Protein AF-A0A7E4ZT35-F1 (afdb_monomer_lite)

pLDDT: mean 74.04, std 16.89, range [28.42, 94.69]

Sequence (230 aa):
MHPSYLILNILLCSQLVNASDSILARRFKEVLKLADDVYLIPKHPNCYKNRTLPYVALGPCRSTFLDCTEVNSRKACLFPGHVFSEVEQRCKSKLVSPECSYSHETRLKSHRTLNQFCRLRPNGKFRHPNHCGRIIHCFDDIMIEIEPCGDGLAFDEYLKKCVYAQFVPGCDVNVVSKCNPWDTMQADCHGYERCFAGQLIRMHCDSGLAYNAVSMVCDYEKNVPSCVTK

Foldseek 3Di:
DDPPVVVVVVVVVVVVLVPDPDPVSVVVVVVVVVVVVVPPQDQDPVCVVVVPAQKAFPAQFAQWIAGSVDRPGIDGNPDPQWHADSVVRDTDHLVPDVSNVVVVVVVVVPPPDPQCPLVVDDAAKDWDPVHFQWIWGHDPSDTDIDDGHDPQWGQDPVVRDTDGLVVHPPSPDPPVLPDDQPDWAFPDQQWIWGRDSSDTDIDGHPPQWGQAPVVRDTHHQVVRVRRPDD

Radius of gyration: 27.48 Å; chains: 1; bounding box: 73×46×68 Å

Organism: Panagrellus redivivus (NCBI:txid6233)

InterPro domains:
  IPR002557 Chitin binding domain [PF01607] (118-171)
  IPR002557 Chitin binding domain [PF01607] (186-227)
  IPR002557 Chitin binding domain [PS50940] (115-173)
  IPR002557 Chitin binding domain [PS50940] (176-229)
  IPR002557 Chitin binding domain [SM00494] (116-173)
  IPR002557 Chitin binding domain [SM00494] (177-229)
  IPR036508 Chitin binding domain superfamily [SSF57625] (114-175)
  IPR036508 Chitin binding domain superfamily [SSF57625] (187-228)
  IPR051940 Chitin-binding developmental regulator [PTHR23301] (187-227)

Secondary structure (DSSP, 8-state):
--THHHHHHHHHHHHHHTT---HHHHHHHHHHHHHHHH------HHHHHSTT-SEEESSTT-SEEEETTSSS-EEE-SSTTEEEETTTTEEEETTS-HHHHHHHHHHH-TTS-GGGTTTTS-SEEEEETTEEEEEEEEETTEEEEEPPPPTTEEEETTTTEEEEGGGSTT-------SS-TT-EEE-SSSEEEEEETTEEEEEEPPTTEEEETTTTEEEEGGG-GGG---

Structure (mmCIF, N/CA/C/O backbone):
data_AF-A0A7E4ZT35-F1
#
_entry.id   AF-A0A7E4ZT35-F1
#
loop_
_atom_site.group_PDB
_atom_site.id
_atom_site.type_symbol
_atom_site.label_atom_id
_atom_site.label_alt_id
_atom_site.label_comp_id
_atom_site.label_asym_id
_atom_site.label_entity_id
_atom_site.label_seq_id
_atom_site.pdbx_PDB_ins_code
_atom_site.Cartn_x
_atom_site.Cartn_y
_atom_site.Cartn_z
_atom_site.occupancy
_atom_site.B_iso_or_equiv
_atom_site.auth_seq_id
_atom_site.auth_comp_id
_atom_site.auth_asym_id
_atom_site.auth_atom_id
_atom_site.pdbx_PDB_model_num
ATOM 1 N N . MET A 1 1 ? -31.271 -1.175 7.195 1.00 39.50 1 MET A N 1
ATOM 2 C CA . MET A 1 1 ? -32.266 -1.966 6.433 1.00 39.50 1 MET A CA 1
ATOM 3 C C . MET A 1 1 ? -31.532 -3.113 5.753 1.00 39.50 1 MET A C 1
ATOM 5 O O . MET A 1 1 ? -30.541 -2.863 5.085 1.00 39.50 1 MET A O 1
ATOM 9 N N . HIS A 1 2 ? -31.922 -4.356 6.044 1.00 28.42 2 HIS A N 1
ATOM 10 C CA . HIS A 1 2 ? -31.142 -5.569 5.759 1.00 28.42 2 HIS A CA 1
ATOM 11 C C . HIS A 1 2 ? -31.207 -5.981 4.265 1.00 28.42 2 HIS A C 1
ATOM 13 O O . HIS A 1 2 ? -32.308 -6.012 3.712 1.00 28.42 2 HIS A O 1
ATOM 19 N N . PRO A 1 3 ? -30.086 -6.373 3.622 1.00 40.84 3 PRO A N 1
ATOM 20 C CA . PRO A 1 3 ? -30.017 -6.752 2.197 1.00 40.84 3 PRO A CA 1
ATOM 21 C C . PRO A 1 3 ? -30.744 -8.063 1.833 1.00 40.84 3 PRO A C 1
ATOM 23 O O . PRO A 1 3 ? -30.891 -8.388 0.658 1.00 40.84 3 PRO A O 1
ATOM 26 N N . SER A 1 4 ? -31.250 -8.804 2.819 1.00 38.53 4 SER A N 1
ATOM 27 C CA . SER A 1 4 ? -31.935 -10.090 2.632 1.00 38.53 4 SER A CA 1
ATOM 28 C C . SER A 1 4 ? -33.368 -9.957 2.087 1.00 38.53 4 SER A C 1
ATOM 30 O O . SER A 1 4 ? -33.879 -10.887 1.471 1.00 38.53 4 SER A O 1
ATOM 32 N N . TYR A 1 5 ? -34.022 -8.806 2.288 1.00 40.09 5 TYR A N 1
ATOM 33 C CA . TYR A 1 5 ? -35.430 -8.593 1.909 1.00 40.09 5 TYR A CA 1
ATOM 34 C C . TYR A 1 5 ? -35.627 -8.165 0.446 1.00 40.09 5 TYR A C 1
ATOM 36 O O . TYR A 1 5 ? -36.717 -8.326 -0.102 1.00 40.09 5 TYR A O 1
ATOM 44 N N . LEU A 1 6 ? -34.583 -7.647 -0.209 1.00 43.44 6 LEU A N 1
ATOM 45 C CA . LEU A 1 6 ? -34.663 -7.221 -1.611 1.00 43.44 6 LEU A CA 1
ATOM 46 C C . LEU A 1 6 ? -34.589 -8.413 -2.580 1.00 43.44 6 LEU A C 1
ATOM 48 O O . LEU A 1 6 ? -35.269 -8.423 -3.601 1.00 43.44 6 LEU A O 1
ATOM 52 N N . ILE A 1 7 ? -33.815 -9.446 -2.230 1.00 49.41 7 ILE A N 1
ATOM 53 C CA . ILE A 1 7 ? -33.587 -10.630 -3.074 1.00 49.41 7 ILE A CA 1
ATOM 54 C C . ILE A 1 7 ? -34.854 -11.499 -3.174 1.00 49.41 7 ILE A C 1
ATOM 56 O O . ILE A 1 7 ? -35.166 -12.014 -4.247 1.00 49.41 7 ILE A O 1
ATOM 60 N N . LEU A 1 8 ? -35.635 -11.605 -2.090 1.00 44.50 8 LEU A N 1
ATOM 61 C CA . LEU A 1 8 ? -36.870 -12.399 -2.080 1.00 44.50 8 LEU A CA 1
ATOM 62 C C . LEU A 1 8 ? -37.957 -11.815 -3.003 1.00 44.50 8 LEU A C 1
ATOM 64 O O . LEU A 1 8 ? -38.668 -12.563 -3.670 1.00 44.50 8 LEU A O 1
ATOM 68 N N . ASN A 1 9 ? -38.052 -10.484 -3.093 1.00 45.81 9 ASN A N 1
ATOM 69 C CA . ASN A 1 9 ? -39.045 -9.813 -3.938 1.00 45.81 9 ASN A CA 1
ATOM 70 C C . ASN A 1 9 ? -38.722 -9.903 -5.440 1.00 45.81 9 ASN A C 1
ATOM 72 O O . ASN A 1 9 ? -39.632 -9.886 -6.265 1.00 45.81 9 ASN A O 1
ATOM 76 N N . ILE A 1 10 ? -37.445 -10.053 -5.810 1.00 52.84 10 ILE A N 1
ATOM 77 C CA . ILE A 1 10 ? -37.022 -10.205 -7.213 1.00 52.84 10 ILE A CA 1
ATOM 78 C C . ILE A 1 10 ? -37.329 -11.623 -7.724 1.00 52.84 10 ILE A C 1
ATOM 80 O O . ILE A 1 10 ? -37.808 -11.783 -8.848 1.00 52.84 10 ILE A O 1
ATOM 84 N N . LEU A 1 11 ? -37.136 -12.649 -6.885 1.00 50.94 11 LEU A N 1
ATOM 85 C CA . LEU A 1 11 ? -37.427 -14.050 -7.227 1.00 50.94 11 LEU A CA 1
ATOM 86 C C . LEU A 1 11 ? -38.931 -14.355 -7.340 1.00 50.94 11 LEU A C 1
ATOM 88 O O . LEU A 1 11 ? -39.326 -15.198 -8.140 1.00 50.94 11 LEU A O 1
ATOM 92 N N . LEU A 1 12 ? -39.782 -13.653 -6.587 1.00 46.91 12 LEU A N 1
ATOM 93 C CA . LEU A 1 12 ? -41.241 -13.753 -6.734 1.00 46.91 12 LEU A CA 1
ATOM 94 C C . LEU A 1 12 ? -41.748 -13.087 -8.024 1.00 46.91 12 LEU A C 1
ATOM 96 O O . LEU A 1 12 ? -42.748 -13.519 -8.595 1.00 46.91 12 LEU A O 1
ATOM 100 N N . CYS A 1 13 ? -41.038 -12.076 -8.529 1.00 47.31 13 CYS A N 1
ATOM 101 C CA . CYS A 1 13 ? -41.430 -11.351 -9.737 1.00 47.31 13 CYS A CA 1
ATOM 102 C C . CYS A 1 13 ? -41.056 -12.108 -11.026 1.00 47.31 13 CYS A C 1
ATOM 104 O O . CYS A 1 13 ? -41.794 -12.068 -12.010 1.00 47.31 13 CYS A O 1
ATOM 106 N N . SER A 1 14 ? -39.955 -12.868 -11.023 1.00 49.25 14 SER A N 1
ATOM 107 C CA . SER A 1 14 ? -39.534 -13.670 -12.182 1.00 49.25 14 SER A CA 1
ATOM 108 C C . SER A 1 14 ? -40.498 -14.818 -12.513 1.00 49.25 14 SER A C 1
ATOM 110 O O . SER A 1 14 ? -40.623 -15.179 -13.684 1.00 49.25 14 SER A O 1
ATOM 112 N N . GLN A 1 15 ? -41.248 -15.340 -11.533 1.00 48.88 15 GLN A N 1
ATOM 113 C CA . GLN A 1 15 ? -42.275 -16.361 -11.783 1.00 48.88 15 GLN A CA 1
ATOM 114 C C . GLN A 1 15 ? -43.570 -15.805 -12.402 1.00 48.88 15 GLN A C 1
ATOM 116 O O . GLN A 1 15 ? -44.292 -16.552 -13.057 1.00 48.88 15 GLN A O 1
ATOM 121 N N . LEU A 1 16 ? -43.841 -14.500 -12.276 1.00 47.94 16 LEU A N 1
ATOM 122 C CA . LEU A 1 16 ? -45.023 -13.851 -12.866 1.00 47.94 16 LEU A CA 1
ATOM 123 C C . LEU A 1 16 ? -44.799 -13.396 -14.323 1.00 47.94 16 LEU A C 1
ATOM 125 O O . LEU A 1 16 ? -45.751 -13.281 -15.092 1.00 47.94 16 LEU A O 1
ATOM 129 N N . VAL A 1 17 ? -43.546 -13.166 -14.734 1.00 49.88 17 VAL A N 1
ATOM 130 C CA . VAL A 1 17 ? -43.201 -12.635 -16.072 1.00 49.88 17 VAL A CA 1
ATOM 131 C C . VAL A 1 17 ? -43.192 -13.711 -17.168 1.00 49.88 17 VAL A C 1
ATOM 133 O O . VAL A 1 17 ? -43.331 -13.387 -18.347 1.00 49.88 17 VAL A O 1
ATOM 136 N N . ASN A 1 18 ? -43.112 -14.997 -16.813 1.00 49.44 18 ASN A N 1
ATOM 137 C CA . ASN A 1 18 ? -43.090 -16.095 -17.791 1.00 49.44 18 ASN A CA 1
ATOM 138 C C . ASN A 1 18 ? -44.417 -16.312 -18.548 1.00 49.44 18 ASN A C 1
ATOM 140 O O . ASN A 1 18 ? -44.465 -17.166 -19.429 1.00 49.44 18 ASN A O 1
ATOM 144 N N . ALA A 1 19 ? -45.477 -15.554 -18.240 1.00 49.53 19 ALA A N 1
ATOM 145 C CA . ALA A 1 19 ? -46.822 -15.797 -18.765 1.00 49.53 19 ALA A CA 1
ATOM 146 C C . ALA A 1 19 ? -47.401 -14.701 -19.686 1.00 49.53 19 ALA A C 1
ATOM 148 O O . ALA A 1 19 ? -48.549 -14.834 -20.104 1.00 49.53 19 ALA A O 1
ATOM 149 N N . SER A 1 20 ? -46.680 -13.627 -20.045 1.00 49.69 20 SER A N 1
ATOM 150 C CA . SER A 1 20 ? -47.238 -12.648 -21.002 1.00 49.69 20 SER A CA 1
ATOM 151 C C . SER A 1 20 ? -46.200 -11.953 -21.888 1.00 49.69 20 SER A C 1
ATOM 153 O O . SER A 1 20 ? -45.282 -11.289 -21.412 1.00 49.69 20 SER A O 1
ATOM 155 N N . ASP A 1 21 ? -46.385 -12.059 -23.207 1.00 55.38 21 ASP A N 1
ATOM 156 C CA . ASP A 1 21 ? -45.565 -11.410 -24.242 1.00 55.38 21 ASP A CA 1
ATOM 157 C C . ASP A 1 21 ? -46.014 -9.945 -24.446 1.00 55.38 21 ASP A C 1
ATOM 159 O O . ASP A 1 21 ? -46.450 -9.521 -25.515 1.00 55.38 21 ASP A O 1
ATOM 163 N N . SER A 1 22 ? -46.005 -9.173 -23.355 1.00 61.47 22 SER A N 1
ATOM 164 C CA . SER A 1 22 ? -46.443 -7.773 -23.331 1.00 61.47 22 SER A CA 1
ATOM 165 C C . SER A 1 22 ? -45.267 -6.798 -23.486 1.00 61.47 22 SER A C 1
ATOM 167 O O . SER A 1 22 ? -44.116 -7.105 -23.166 1.00 61.47 22 SER A O 1
ATOM 169 N N . ILE A 1 23 ? -45.552 -5.566 -23.930 1.00 57.66 23 ILE A N 1
ATOM 170 C CA . ILE A 1 23 ? -44.573 -4.459 -24.001 1.00 57.66 23 ILE A CA 1
ATOM 171 C C . ILE A 1 23 ? -43.899 -4.228 -22.635 1.00 57.66 23 ILE A C 1
ATOM 173 O O . ILE A 1 23 ? -42.715 -3.890 -22.571 1.00 57.66 23 ILE A O 1
ATOM 177 N N . LEU A 1 24 ? -44.628 -4.469 -21.541 1.00 54.88 24 LEU A N 1
ATOM 178 C CA . LEU A 1 24 ? -44.116 -4.364 -20.179 1.00 54.88 24 LEU A CA 1
ATOM 179 C C . LEU A 1 24 ? -43.070 -5.450 -19.875 1.00 54.88 24 LEU A C 1
ATOM 181 O O . LEU A 1 24 ? -42.039 -5.133 -19.292 1.00 54.88 24 LEU A O 1
ATOM 185 N N . ALA A 1 25 ? -43.269 -6.688 -20.344 1.00 55.47 25 ALA A N 1
ATOM 186 C CA . ALA A 1 25 ? -42.304 -7.781 -20.188 1.00 55.47 25 ALA A CA 1
ATOM 187 C C . ALA A 1 25 ? -41.012 -7.551 -20.993 1.00 55.47 25 ALA A C 1
ATOM 189 O O . ALA A 1 25 ? -39.920 -7.860 -20.514 1.00 55.47 25 ALA A O 1
ATOM 190 N N . ARG A 1 26 ? -41.105 -6.951 -22.191 1.00 62.00 26 ARG A N 1
ATOM 191 C CA . ARG A 1 26 ? -39.919 -6.557 -22.979 1.00 62.00 26 ARG A CA 1
ATOM 192 C C . ARG A 1 26 ? -39.121 -5.452 -22.289 1.00 62.00 26 ARG A C 1
ATOM 194 O O . ARG A 1 26 ? -37.908 -5.584 -22.163 1.00 62.00 26 ARG A O 1
ATOM 201 N N . ARG A 1 27 ? -39.798 -4.430 -21.755 1.00 58.66 27 ARG A N 1
ATOM 202 C CA . ARG A 1 27 ? -39.150 -3.379 -20.951 1.00 58.66 27 ARG A CA 1
ATOM 203 C C . ARG A 1 27 ? -38.544 -3.928 -19.663 1.00 58.66 27 ARG A C 1
ATOM 205 O O . ARG A 1 27 ? -37.455 -3.515 -19.296 1.00 58.66 27 ARG A O 1
ATOM 212 N N . PHE A 1 28 ? -39.186 -4.895 -19.010 1.00 58.03 28 PHE A N 1
ATOM 213 C CA . PHE A 1 28 ? -38.624 -5.543 -17.822 1.00 58.03 28 PHE A CA 1
ATOM 214 C C . PHE A 1 28 ? -37.375 -6.373 -18.149 1.00 58.03 28 PHE A C 1
ATOM 216 O O . PHE A 1 28 ? -36.413 -6.341 -17.391 1.00 58.03 28 PHE A O 1
ATOM 223 N N . LYS A 1 29 ? -37.345 -7.066 -19.299 1.00 56.38 29 LYS A N 1
ATOM 224 C CA . LYS A 1 29 ? -36.139 -7.753 -19.796 1.00 56.38 29 LYS A CA 1
ATOM 225 C C . LYS A 1 29 ? -35.014 -6.776 -20.139 1.00 56.38 29 LYS A C 1
ATOM 227 O O . LYS A 1 29 ? -33.867 -7.072 -19.831 1.00 56.38 29 LYS A O 1
ATOM 232 N N . GLU A 1 30 ? -35.316 -5.619 -20.728 1.00 58.62 30 GLU A N 1
ATOM 233 C CA . GLU A 1 30 ? -34.315 -4.564 -20.948 1.00 58.62 30 GLU A CA 1
ATOM 234 C C . GLU A 1 30 ? -33.806 -3.970 -19.632 1.00 58.62 30 GLU A C 1
ATOM 236 O O . GLU A 1 30 ? -32.605 -3.779 -19.488 1.00 58.62 30 GLU A O 1
ATOM 241 N N . VAL A 1 31 ? -34.684 -3.756 -18.646 1.00 56.28 31 VAL A N 1
ATOM 242 C CA . VAL A 1 31 ? -34.309 -3.287 -17.302 1.00 56.28 31 VAL A CA 1
ATOM 243 C C . VAL A 1 31 ? -33.487 -4.335 -16.546 1.00 56.28 31 VAL A C 1
ATOM 245 O O . VAL A 1 31 ? -32.546 -3.957 -15.863 1.00 56.28 31 VAL A O 1
ATOM 248 N N . LEU A 1 32 ? -33.771 -5.634 -16.695 1.00 54.28 32 LEU A N 1
ATOM 249 C CA . LEU A 1 32 ? -32.935 -6.716 -16.15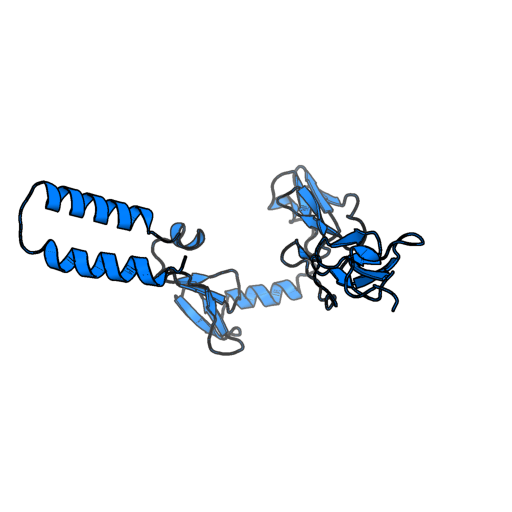6 1.00 54.28 32 LEU A CA 1
ATOM 250 C C . LEU A 1 32 ? -31.571 -6.780 -16.847 1.00 54.28 32 LEU A C 1
ATOM 252 O O . LEU A 1 32 ? -30.566 -6.933 -16.171 1.00 54.28 32 LEU A O 1
ATOM 256 N N . LYS A 1 33 ? -31.515 -6.586 -18.168 1.00 54.75 33 LYS A N 1
ATOM 257 C CA . LYS A 1 33 ? -30.254 -6.529 -18.921 1.00 54.75 33 LYS A CA 1
ATOM 258 C C . LYS A 1 33 ? -29.409 -5.309 -18.527 1.00 54.75 33 LYS A C 1
ATOM 260 O O . LYS A 1 33 ? -28.203 -5.422 -18.358 1.00 54.75 33 LYS A O 1
ATOM 265 N N . LEU A 1 34 ? -30.062 -4.165 -18.311 1.00 51.00 34 LEU A N 1
ATOM 266 C CA . LEU A 1 34 ? -29.456 -2.955 -17.750 1.00 51.00 34 LEU A CA 1
ATOM 267 C C . LEU A 1 34 ? -29.044 -3.150 -16.288 1.00 51.00 34 LEU A C 1
ATOM 269 O O . LEU A 1 34 ? -28.023 -2.615 -15.876 1.00 51.00 34 LEU A O 1
ATOM 273 N N . ALA A 1 35 ? -29.800 -3.918 -15.502 1.00 48.66 35 ALA A N 1
ATOM 274 C CA . ALA A 1 35 ? -29.416 -4.279 -14.146 1.00 48.66 35 ALA A CA 1
ATOM 275 C C . ALA A 1 35 ? -28.190 -5.200 -14.159 1.00 48.66 35 ALA A C 1
ATOM 277 O O . ALA A 1 35 ? -27.269 -4.935 -13.405 1.00 48.66 35 ALA A O 1
ATOM 278 N N . ASP A 1 36 ? -28.101 -6.193 -15.045 1.00 49.72 36 ASP A N 1
ATOM 279 C CA . ASP A 1 36 ? -26.907 -7.037 -15.187 1.00 49.72 36 ASP A CA 1
ATOM 280 C C . ASP A 1 36 ? -25.665 -6.210 -15.570 1.00 49.72 36 ASP A C 1
ATOM 282 O O . ASP A 1 36 ? -24.601 -6.417 -14.989 1.00 49.72 36 ASP A O 1
ATOM 286 N N . ASP A 1 37 ? -25.801 -5.211 -16.454 1.00 47.97 37 ASP A N 1
ATOM 287 C CA . ASP A 1 37 ? -24.716 -4.275 -16.801 1.00 47.97 37 ASP A CA 1
ATOM 288 C C . ASP A 1 37 ? -24.348 -3.318 -15.642 1.00 47.97 37 ASP A C 1
ATOM 290 O O . ASP A 1 37 ? -23.186 -2.932 -15.496 1.00 47.97 37 ASP A O 1
ATOM 294 N N . VAL A 1 38 ? -25.309 -2.959 -14.781 1.00 46.03 38 VAL A N 1
ATOM 295 C CA . VAL A 1 38 ? -25.113 -2.108 -13.586 1.00 46.03 38 VAL A CA 1
ATOM 296 C C . VAL A 1 38 ? -24.606 -2.910 -12.372 1.00 46.03 38 VAL A C 1
ATOM 298 O O . VAL A 1 38 ? -23.924 -2.356 -11.509 1.00 46.03 38 VAL A O 1
ATOM 301 N N . TYR A 1 39 ? -24.875 -4.218 -12.318 1.00 44.06 39 TYR A N 1
ATOM 302 C CA . TYR A 1 39 ? -24.443 -5.165 -11.281 1.00 44.06 39 TYR A CA 1
ATOM 303 C C . TYR A 1 39 ? -23.210 -5.989 -11.687 1.00 44.06 39 TYR A C 1
ATOM 305 O O . TYR A 1 39 ? -22.858 -6.955 -11.002 1.00 44.06 39 TYR A O 1
ATOM 313 N N . LEU A 1 40 ? -22.484 -5.588 -12.735 1.00 52.12 40 LEU A N 1
ATOM 314 C CA . LEU A 1 40 ? -21.111 -6.035 -12.947 1.00 52.12 40 LEU A CA 1
ATOM 315 C C . LEU A 1 40 ? -20.248 -5.513 -11.794 1.00 52.12 40 LEU A C 1
ATOM 317 O O . LEU A 1 40 ? -19.679 -4.424 -11.855 1.00 52.12 40 LEU A O 1
ATOM 321 N N . ILE A 1 41 ? -20.147 -6.302 -10.723 1.00 49.66 41 ILE A N 1
ATOM 322 C CA . ILE A 1 41 ? -19.193 -6.051 -9.645 1.00 49.66 41 ILE A CA 1
ATOM 323 C C . ILE A 1 41 ? -17.822 -5.893 -10.314 1.00 49.66 41 ILE A C 1
ATOM 325 O O . ILE A 1 41 ? -17.409 -6.798 -11.052 1.00 49.66 41 ILE A O 1
ATOM 329 N N . PRO A 1 42 ? -17.133 -4.751 -10.130 1.00 52.53 42 PRO A N 1
ATOM 330 C CA . PRO A 1 42 ? -15.933 -4.462 -10.891 1.00 52.53 42 PRO A CA 1
ATOM 331 C C . PRO A 1 42 ? -14.899 -5.556 -10.623 1.00 52.53 42 PRO A C 1
ATOM 333 O O . PRO A 1 42 ? -14.427 -5.732 -9.498 1.00 52.53 42 PRO A O 1
ATOM 336 N N . LYS A 1 43 ? -14.547 -6.316 -11.667 1.00 58.97 43 LYS A N 1
ATOM 337 C CA . LYS A 1 43 ? -13.399 -7.222 -11.630 1.00 58.97 43 LYS A CA 1
ATOM 338 C C . LYS A 1 43 ? -12.157 -6.386 -11.321 1.00 58.97 43 LYS A C 1
ATOM 340 O O . LYS A 1 43 ? -12.094 -5.190 -11.595 1.00 58.97 43 LYS A O 1
ATOM 345 N N . HIS A 1 44 ? -11.140 -6.998 -10.729 1.00 66.75 44 HIS A N 1
ATOM 346 C CA . HIS A 1 44 ? -9.910 -6.270 -10.435 1.00 66.75 44 HIS A CA 1
ATOM 347 C C . HIS A 1 44 ? -9.343 -5.627 -11.728 1.00 66.75 44 HIS A C 1
ATOM 349 O O . HIS A 1 44 ? -9.331 -6.303 -12.760 1.00 66.75 44 HIS A O 1
ATOM 355 N N . PRO A 1 45 ? -8.824 -4.379 -11.715 1.00 71.62 45 PRO A N 1
ATOM 356 C CA . PRO A 1 45 ? -8.314 -3.684 -12.908 1.00 71.62 45 PRO A CA 1
ATOM 357 C C . PRO A 1 45 ? -7.359 -4.516 -13.776 1.00 71.62 45 PRO A C 1
ATOM 359 O O . PRO A 1 45 ? -7.386 -4.445 -15.003 1.00 71.62 45 PRO A O 1
ATOM 362 N N . ASN A 1 46 ? -6.543 -5.358 -13.138 1.00 73.00 46 ASN A N 1
ATOM 363 C CA . ASN A 1 46 ? -5.612 -6.257 -13.829 1.00 73.00 46 ASN A CA 1
ATOM 364 C C . ASN A 1 46 ? -6.302 -7.395 -14.607 1.00 73.00 46 ASN A C 1
ATOM 366 O O . ASN A 1 46 ? -5.772 -7.810 -15.632 1.00 73.00 46 ASN A O 1
ATOM 370 N N . CYS A 1 47 ? -7.496 -7.840 -14.200 1.00 75.19 47 CYS A N 1
ATOM 371 C CA . CYS A 1 47 ? -8.301 -8.798 -14.968 1.00 75.19 47 CYS A CA 1
ATOM 372 C C . CYS A 1 47 ? -8.834 -8.187 -16.271 1.00 75.19 47 CYS A C 1
ATOM 374 O O . CYS A 1 47 ? -8.957 -8.878 -17.277 1.00 75.19 47 CYS A O 1
ATOM 376 N N . TYR A 1 48 ? -9.114 -6.880 -16.288 1.00 69.06 48 TYR A N 1
ATOM 377 C CA . TYR A 1 48 ? -9.541 -6.191 -17.510 1.00 69.06 48 TYR A CA 1
ATOM 378 C C . TYR A 1 48 ? -8.400 -5.962 -18.502 1.00 69.06 48 TYR A C 1
ATOM 380 O O . TYR A 1 48 ? -8.653 -5.862 -19.705 1.00 69.06 48 TYR A O 1
ATOM 388 N N . LYS A 1 49 ? -7.158 -5.877 -18.007 1.00 68.62 49 LYS A N 1
ATOM 389 C CA . LYS A 1 49 ? -5.957 -5.741 -18.841 1.00 68.62 49 LYS A CA 1
ATOM 390 C C . LYS A 1 49 ? -5.575 -7.054 -19.520 1.00 68.62 49 LYS A C 1
ATOM 392 O O . LYS A 1 49 ? -5.163 -7.018 -20.672 1.00 68.62 49 LYS A O 1
ATOM 397 N N . ASN A 1 50 ? -5.748 -8.190 -18.842 1.00 64.88 50 ASN A N 1
ATOM 398 C CA . ASN A 1 50 ? -5.341 -9.501 -19.349 1.00 64.88 50 ASN A CA 1
ATOM 399 C C . ASN A 1 50 ? -6.560 -10.383 -19.686 1.00 64.88 50 ASN A C 1
ATOM 401 O O . ASN A 1 50 ? -6.793 -11.415 -19.065 1.00 64.88 50 ASN A O 1
ATOM 405 N N . ARG A 1 51 ? -7.382 -9.934 -20.654 1.00 61.72 51 ARG A N 1
ATOM 406 C CA . ARG A 1 51 ? -8.729 -10.486 -20.947 1.00 61.72 51 ARG A CA 1
ATOM 407 C C . ARG A 1 51 ? -8.767 -11.972 -21.328 1.00 61.72 51 ARG A C 1
ATOM 409 O O . ARG A 1 51 ? -9.847 -12.552 -21.347 1.00 61.72 51 ARG A O 1
ATOM 416 N N . THR A 1 52 ? -7.632 -12.565 -21.672 1.00 74.75 52 THR A N 1
ATOM 417 C CA . THR A 1 52 ? -7.524 -13.952 -22.142 1.00 74.75 52 THR A CA 1
ATOM 418 C C . THR A 1 52 ? -7.137 -14.942 -21.049 1.00 74.75 52 THR A C 1
ATOM 420 O O . THR A 1 52 ? -7.339 -16.138 -21.247 1.00 74.75 52 THR A O 1
ATOM 423 N N . LEU A 1 53 ? -6.598 -14.486 -19.913 1.00 78.62 53 LEU A N 1
ATOM 424 C CA . LEU A 1 53 ? -6.123 -15.380 -18.859 1.00 78.62 53 LEU A CA 1
ATOM 425 C C . LEU A 1 53 ? -7.151 -15.491 -17.722 1.00 78.62 53 LEU A C 1
ATOM 427 O O . LEU A 1 53 ? -7.592 -14.466 -17.195 1.00 78.62 53 LEU A O 1
ATOM 431 N N . PRO A 1 54 ? -7.526 -16.717 -17.310 1.00 83.88 54 PRO A N 1
ATOM 432 C CA . PRO A 1 54 ? -8.428 -16.918 -16.181 1.00 83.88 54 PRO A CA 1
ATOM 433 C C . PRO A 1 54 ? -7.773 -16.537 -14.849 1.00 83.88 54 PRO A C 1
ATOM 435 O O . PRO A 1 54 ? -8.482 -16.134 -13.932 1.00 83.88 54 PRO A O 1
ATOM 438 N N . TYR A 1 55 ? -6.441 -16.589 -14.749 1.00 88.94 55 TYR A N 1
ATOM 439 C CA . TYR A 1 55 ? -5.697 -16.230 -13.547 1.00 88.94 55 TYR A CA 1
ATOM 440 C C . TYR A 1 55 ? -4.557 -15.249 -13.843 1.00 88.94 55 TYR A C 1
ATOM 442 O O . TYR A 1 55 ? -3.836 -15.391 -14.833 1.00 88.94 55 TYR A O 1
ATOM 450 N N . VAL A 1 56 ? -4.355 -14.271 -12.956 1.00 87.88 56 VAL A N 1
ATOM 451 C CA . VAL A 1 56 ? -3.347 -13.205 -13.118 1.00 87.88 56 VAL A CA 1
ATOM 452 C C . VAL A 1 56 ? -2.464 -13.109 -11.876 1.00 87.88 56 VAL A C 1
ATOM 454 O O . VAL A 1 56 ? -2.966 -13.046 -10.750 1.00 87.88 56 VAL A O 1
ATOM 457 N N . ALA A 1 57 ? -1.144 -13.068 -12.051 1.00 86.50 57 ALA A N 1
ATOM 458 C CA . ALA A 1 57 ? -0.209 -12.926 -10.946 1.00 86.50 57 ALA A CA 1
ATOM 459 C C . ALA A 1 57 ? -0.281 -11.519 -10.332 1.00 86.50 57 ALA A C 1
ATOM 461 O O . ALA A 1 57 ? -0.447 -10.502 -11.005 1.00 86.50 57 ALA A O 1
ATOM 462 N N . LEU A 1 58 ? -0.111 -11.442 -9.009 1.00 84.25 58 LEU A N 1
ATOM 463 C CA . LEU A 1 58 ? -0.086 -10.171 -8.268 1.00 84.25 58 LEU A CA 1
ATOM 464 C C . LEU A 1 58 ? 1.331 -9.608 -8.085 1.00 84.25 58 LEU A C 1
ATOM 466 O O . LEU A 1 58 ? 1.544 -8.701 -7.277 1.00 84.25 58 LEU A O 1
ATOM 470 N N . GLY A 1 59 ? 2.305 -10.176 -8.794 1.00 77.38 59 GLY A N 1
ATOM 471 C CA . GLY A 1 59 ? 3.713 -9.798 -8.768 1.00 77.38 59 GLY A CA 1
ATOM 472 C C . GLY A 1 59 ? 4.641 -11.008 -8.921 1.00 77.38 59 GLY A C 1
ATOM 473 O O . GLY A 1 59 ? 4.196 -12.146 -8.749 1.00 77.38 59 GLY A O 1
ATOM 474 N N . PRO A 1 60 ? 5.933 -10.772 -9.200 1.00 80.06 60 PRO A N 1
ATOM 475 C CA . PRO A 1 60 ? 6.906 -11.839 -9.403 1.00 80.06 60 PRO A CA 1
ATOM 476 C C . PRO A 1 60 ? 7.115 -12.641 -8.118 1.00 80.06 60 PRO A C 1
ATOM 478 O O . PRO A 1 60 ? 7.185 -12.079 -7.021 1.00 80.06 60 PRO A O 1
ATOM 481 N N . CYS A 1 61 ? 7.233 -13.961 -8.259 1.00 85.00 61 CYS A N 1
ATOM 482 C CA . CYS A 1 61 ? 7.501 -14.887 -7.157 1.00 85.00 61 CYS A CA 1
ATOM 483 C C . CYS A 1 61 ? 6.532 -14.759 -5.959 1.00 85.00 61 CYS A C 1
ATOM 485 O O . CYS A 1 61 ? 6.915 -14.944 -4.799 1.00 85.00 61 CYS A O 1
ATOM 487 N N . ARG A 1 62 ? 5.261 -14.432 -6.217 1.00 89.06 62 ARG A N 1
ATOM 488 C CA . ARG A 1 62 ? 4.220 -14.397 -5.185 1.00 89.06 62 ARG A CA 1
ATOM 489 C C . ARG A 1 62 ? 3.437 -15.700 -5.147 1.00 89.06 62 ARG A C 1
ATOM 491 O O . ARG A 1 62 ? 3.134 -16.306 -6.168 1.00 89.06 62 ARG A O 1
ATOM 498 N N . SER A 1 63 ? 3.050 -16.098 -3.941 1.00 89.88 63 SER A N 1
ATOM 499 C CA . SER A 1 63 ? 2.091 -17.181 -3.723 1.00 89.88 63 SER A CA 1
ATOM 500 C C . SER A 1 63 ? 0.641 -16.731 -3.911 1.00 89.88 63 SER A C 1
ATOM 502 O O . SER A 1 63 ? -0.244 -17.570 -3.880 1.00 89.88 63 SER A O 1
ATOM 504 N N . THR A 1 64 ? 0.371 -15.434 -4.096 1.00 89.12 64 THR A N 1
ATOM 505 C CA . THR A 1 64 ? -0.987 -14.887 -4.260 1.00 89.12 64 THR A CA 1
ATOM 506 C C . THR A 1 64 ? -1.241 -14.427 -5.691 1.00 89.12 64 THR A C 1
ATOM 508 O O . THR A 1 64 ? -0.353 -13.864 -6.332 1.00 89.12 64 THR A O 1
ATOM 511 N N . PHE A 1 65 ? -2.460 -14.649 -6.175 1.00 89.69 65 PHE A N 1
ATOM 512 C CA . PHE A 1 65 ? -2.893 -14.373 -7.546 1.00 89.69 65 PHE A CA 1
ATOM 513 C C . PHE A 1 65 ? -4.374 -13.980 -7.583 1.00 89.69 65 PHE A C 1
ATOM 515 O O . PHE A 1 65 ? -5.064 -14.056 -6.567 1.00 89.69 65 PHE A O 1
ATOM 522 N N . LEU A 1 66 ? -4.848 -13.507 -8.730 1.00 88.38 66 LEU A N 1
ATOM 523 C CA . LEU A 1 66 ? -6.250 -13.189 -8.985 1.00 88.38 66 LEU A CA 1
ATOM 524 C C . LEU A 1 66 ? -6.884 -14.278 -9.840 1.00 88.38 66 LEU A C 1
ATOM 526 O O . LEU A 1 66 ? -6.271 -14.724 -10.802 1.00 88.38 66 LEU A O 1
ATOM 530 N N . ASP A 1 67 ? -8.117 -14.642 -9.521 1.00 88.12 67 ASP A N 1
ATOM 531 C CA . ASP A 1 67 ? -8.978 -15.517 -10.307 1.00 88.12 67 ASP A CA 1
ATOM 532 C C . ASP A 1 67 ? -10.040 -14.679 -11.034 1.00 88.12 67 ASP A C 1
ATOM 534 O O . ASP A 1 67 ? -11.065 -14.271 -10.503 1.00 88.12 67 ASP A O 1
ATOM 538 N N . CYS A 1 68 ? -9.802 -14.363 -12.292 1.00 80.94 68 CYS A N 1
ATOM 539 C CA . CYS A 1 68 ? -10.670 -13.480 -13.060 1.00 80.94 68 CYS A CA 1
ATOM 540 C C . CYS A 1 68 ? -12.013 -14.127 -13.464 1.00 80.94 68 CYS A C 1
ATOM 542 O O . CYS A 1 68 ? -12.827 -13.472 -14.134 1.00 80.94 68 CYS A O 1
ATOM 544 N N . THR A 1 69 ? -12.264 -15.377 -13.055 1.00 80.50 69 THR A N 1
ATOM 545 C CA . THR A 1 69 ? -13.526 -16.097 -13.266 1.00 80.50 69 THR A CA 1
ATOM 546 C C . THR A 1 69 ? -14.542 -15.857 -12.146 1.00 80.50 69 THR A C 1
ATOM 548 O O . THR A 1 69 ? -15.743 -15.892 -12.409 1.00 80.50 69 THR A O 1
ATOM 551 N N . GLU A 1 70 ? -14.085 -15.495 -10.943 1.00 71.94 70 GLU 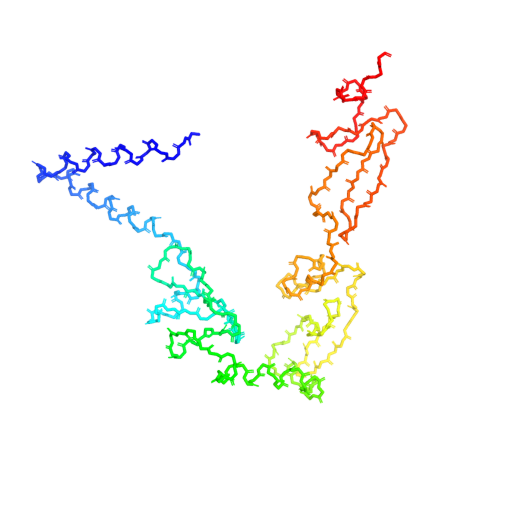A N 1
ATOM 552 C CA . GLU A 1 70 ? -14.938 -15.264 -9.772 1.00 71.94 70 GLU A CA 1
ATOM 553 C C . GLU A 1 70 ? -15.031 -13.779 -9.381 1.00 71.94 70 GLU A C 1
ATOM 555 O O . GLU A 1 70 ? -14.162 -12.952 -9.676 1.00 71.94 70 GLU A O 1
ATOM 560 N N . VAL A 1 71 ? -16.104 -13.428 -8.671 1.00 60.66 71 VAL A N 1
ATOM 561 C CA . VAL A 1 71 ? -16.264 -12.111 -8.052 1.00 60.66 71 VAL A CA 1
ATOM 562 C C . VAL A 1 71 ? -15.472 -12.090 -6.739 1.00 60.66 71 VAL A C 1
ATOM 564 O O . VAL A 1 71 ? -15.748 -12.882 -5.845 1.00 60.66 71 VAL A O 1
ATOM 567 N N . ASN A 1 72 ? -14.527 -11.151 -6.600 1.00 60.53 72 ASN A N 1
ATOM 568 C CA . ASN A 1 72 ? -13.681 -10.942 -5.410 1.00 60.53 72 ASN A CA 1
ATOM 569 C C . ASN A 1 72 ? -12.567 -11.995 -5.200 1.00 60.53 72 ASN A C 1
ATOM 571 O O . ASN A 1 72 ? -12.554 -12.778 -4.253 1.00 60.53 72 ASN A O 1
ATOM 575 N N . SER A 1 73 ? -11.591 -12.016 -6.102 1.00 70.69 73 SER A N 1
ATOM 576 C CA . SER A 1 73 ? -10.923 -13.262 -6.464 1.00 70.69 73 SER A CA 1
ATOM 577 C C . SER A 1 73 ? -9.431 -13.365 -6.159 1.00 70.69 73 SER A C 1
ATOM 579 O O . SER A 1 73 ? -8.673 -14.012 -6.877 1.00 70.69 73 SER A O 1
ATOM 581 N N . ARG A 1 74 ? -8.963 -12.747 -5.077 1.00 88.00 74 ARG A N 1
ATOM 582 C CA . ARG A 1 74 ? -7.591 -12.986 -4.617 1.00 88.00 74 ARG A CA 1
ATOM 583 C C . ARG A 1 74 ? -7.493 -14.398 -4.027 1.00 88.00 74 ARG A C 1
ATOM 585 O O . ARG A 1 74 ? -8.098 -14.684 -2.999 1.00 88.00 74 ARG A O 1
ATOM 592 N N . LYS A 1 75 ? -6.698 -15.263 -4.649 1.00 89.81 75 LYS A N 1
ATOM 593 C CA . LYS A 1 75 ? -6.389 -16.623 -4.193 1.00 89.81 75 LYS A CA 1
ATOM 594 C C . LYS A 1 75 ? -4.917 -16.725 -3.788 1.00 89.81 75 LYS A C 1
ATOM 596 O O . LYS A 1 75 ? -4.100 -15.847 -4.087 1.00 89.81 75 LYS A O 1
ATOM 601 N N . ALA A 1 76 ? -4.580 -17.800 -3.087 1.00 90.75 76 ALA A N 1
ATOM 602 C CA . ALA A 1 76 ? -3.217 -18.137 -2.707 1.00 90.75 76 ALA A CA 1
ATOM 603 C C . ALA A 1 76 ? -2.900 -19.584 -3.094 1.00 90.75 76 ALA A C 1
ATOM 605 O O . ALA A 1 76 ? -3.789 -20.433 -3.140 1.00 90.75 76 ALA A O 1
ATOM 606 N N . CYS A 1 77 ? -1.630 -19.869 -3.358 1.00 90.81 77 CYS A N 1
ATOM 607 C CA . CYS A 1 77 ? -1.143 -21.223 -3.534 1.00 90.81 77 CYS A CA 1
ATOM 608 C C . CYS A 1 77 ? -1.331 -22.017 -2.244 1.00 90.81 77 CYS A C 1
ATOM 610 O O . CYS A 1 77 ? -1.002 -21.542 -1.159 1.00 90.81 77 CYS A O 1
ATOM 612 N N . LEU A 1 78 ? -1.838 -23.239 -2.393 1.00 90.81 78 LEU A N 1
ATOM 613 C CA . LEU A 1 78 ? -2.200 -24.099 -1.271 1.00 90.81 78 LEU A CA 1
ATOM 614 C C . LEU A 1 78 ? -0.978 -24.570 -0.471 1.00 90.81 78 LEU A C 1
ATOM 616 O O . LEU A 1 78 ? -1.032 -24.679 0.750 1.00 90.81 78 LEU A O 1
ATOM 620 N N . PHE A 1 79 ? 0.127 -24.847 -1.163 1.00 82.50 79 PHE A N 1
ATOM 621 C CA . PHE A 1 79 ? 1.318 -25.413 -0.547 1.00 82.50 79 PHE A CA 1
ATOM 622 C C . PHE A 1 79 ? 2.340 -24.333 -0.169 1.00 82.50 79 PHE A C 1
ATOM 624 O O . PHE A 1 79 ? 2.681 -23.482 -1.002 1.00 82.50 79 PHE A O 1
ATOM 631 N N . PRO A 1 80 ? 2.911 -24.394 1.048 1.00 79.25 80 PRO A N 1
ATOM 632 C CA . PRO A 1 80 ? 4.052 -23.573 1.425 1.00 79.25 80 PRO A CA 1
ATOM 633 C C . PRO A 1 80 ? 5.196 -23.710 0.414 1.00 79.25 80 PRO A C 1
ATOM 635 O O . PRO A 1 80 ? 5.455 -24.783 -0.133 1.00 79.25 80 PRO A O 1
ATOM 638 N N . GLY A 1 81 ? 5.868 -22.597 0.120 1.00 77.81 81 GLY A N 1
ATOM 639 C CA . GLY A 1 81 ? 6.956 -22.575 -0.859 1.00 77.81 81 GLY A CA 1
ATOM 640 C C . GLY A 1 81 ? 6.511 -22.712 -2.319 1.00 77.81 81 GLY A C 1
ATOM 641 O O . GLY A 1 81 ? 7.370 -22.877 -3.179 1.00 77.81 81 GLY A O 1
ATOM 642 N N . HIS A 1 82 ? 5.212 -22.628 -2.622 1.00 86.81 82 HIS A N 1
ATOM 643 C CA . HIS A 1 82 ? 4.719 -22.538 -3.995 1.00 86.81 82 HIS A CA 1
ATOM 644 C C . HIS A 1 82 ? 4.390 -21.097 -4.388 1.00 86.81 82 HIS A C 1
ATOM 646 O O . HIS A 1 82 ? 3.963 -20.282 -3.569 1.00 86.81 82 HIS A O 1
ATOM 652 N N . VAL A 1 83 ? 4.591 -20.797 -5.666 1.00 91.69 83 VAL A N 1
ATOM 653 C CA . VAL A 1 83 ? 4.320 -19.504 -6.292 1.00 91.69 83 VAL A CA 1
ATOM 654 C C . VAL A 1 83 ? 3.433 -19.691 -7.504 1.00 91.69 83 VAL A C 1
ATOM 656 O O . VAL A 1 83 ? 3.487 -20.733 -8.158 1.00 91.69 83 VAL A O 1
ATOM 659 N N . PHE A 1 84 ? 2.618 -18.690 -7.802 1.00 92.31 84 PHE A N 1
ATOM 660 C CA . PHE A 1 84 ? 1.752 -18.726 -8.965 1.00 92.31 84 PHE A CA 1
ATOM 661 C C . PHE A 1 84 ? 2.547 -18.340 -10.217 1.00 92.31 84 PHE A C 1
ATOM 663 O O . PHE A 1 84 ? 3.196 -17.297 -10.221 1.00 92.31 84 PHE A O 1
ATOM 670 N N . SER A 1 85 ? 2.512 -19.179 -11.255 1.00 89.38 85 SER A N 1
ATOM 671 C CA . SER A 1 85 ? 3.070 -18.859 -12.570 1.00 89.38 85 SER A CA 1
ATOM 672 C C . SER A 1 85 ? 1.945 -18.457 -13.511 1.00 89.38 85 SER A C 1
ATOM 674 O O . SER A 1 85 ? 1.047 -19.255 -13.777 1.00 89.38 85 SER A O 1
ATOM 676 N N . GLU A 1 86 ? 2.010 -17.233 -14.033 1.00 87.25 86 GLU A N 1
ATOM 677 C CA . GLU A 1 86 ? 1.023 -16.722 -14.991 1.00 87.25 86 GLU A CA 1
ATOM 678 C C . GLU A 1 86 ? 1.181 -17.370 -16.373 1.00 87.25 86 GLU A C 1
ATOM 680 O O . GLU A 1 86 ? 0.199 -17.558 -17.081 1.00 87.25 86 GLU A O 1
ATOM 685 N N . VAL A 1 87 ? 2.393 -17.802 -16.733 1.00 85.88 87 VAL A N 1
ATOM 686 C CA . VAL A 1 87 ? 2.647 -18.521 -17.993 1.00 85.88 87 VAL A CA 1
ATOM 687 C C . VAL A 1 87 ? 2.035 -19.921 -17.960 1.00 85.88 87 VAL A C 1
ATOM 689 O O . VAL A 1 87 ? 1.393 -20.341 -18.916 1.00 85.88 87 VAL A O 1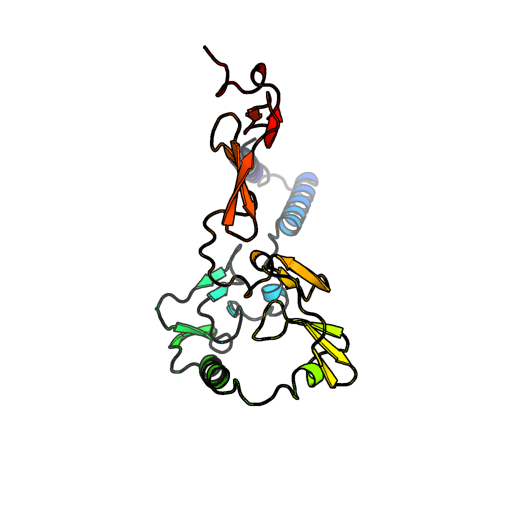
ATOM 692 N N . GLU A 1 88 ? 2.206 -20.642 -16.849 1.00 89.31 88 GLU A N 1
ATOM 693 C CA . GLU A 1 88 ? 1.672 -22.004 -16.704 1.00 89.31 88 GLU A CA 1
ATOM 694 C C . GLU A 1 88 ? 0.275 -22.055 -16.072 1.00 89.31 88 GLU A C 1
ATOM 696 O O . GLU A 1 88 ? -0.271 -23.144 -15.899 1.00 89.31 88 GLU A O 1
ATOM 701 N N . GLN A 1 89 ? -0.288 -20.900 -15.704 1.00 91.31 89 GLN A N 1
ATOM 702 C CA . GLN A 1 89 ? -1.604 -20.753 -15.071 1.00 91.31 89 GLN A CA 1
ATOM 703 C C . GLN A 1 89 ? -1.802 -21.661 -13.842 1.00 91.31 89 GLN A C 1
ATOM 705 O O . GLN A 1 89 ? -2.895 -22.163 -13.582 1.00 91.31 89 GLN A O 1
ATOM 710 N N . ARG A 1 90 ? -0.736 -21.899 -13.067 1.00 93.12 90 ARG A N 1
ATOM 711 C CA . ARG A 1 90 ? -0.771 -22.789 -11.896 1.00 93.12 90 ARG A CA 1
ATOM 712 C C . ARG A 1 90 ? 0.293 -22.455 -10.862 1.00 93.12 90 ARG A C 1
ATOM 714 O O . ARG A 1 90 ? 1.311 -21.830 -11.156 1.00 93.12 90 ARG A O 1
ATOM 721 N N . CYS A 1 91 ? 0.082 -22.948 -9.645 1.00 92.56 91 CYS A N 1
ATOM 722 C CA . CYS A 1 91 ? 1.086 -22.894 -8.591 1.00 92.56 91 CYS A CA 1
ATOM 723 C C . CYS A 1 91 ? 2.187 -23.936 -8.820 1.00 92.56 91 CYS A C 1
ATOM 725 O O . CYS A 1 91 ? 1.906 -25.121 -8.991 1.00 92.56 91 CYS A O 1
ATOM 727 N N . LYS A 1 92 ? 3.447 -23.504 -8.772 1.00 92.12 92 LYS A N 1
ATOM 728 C CA . LYS A 1 92 ? 4.636 -24.362 -8.860 1.00 92.12 92 LYS A CA 1
ATOM 729 C C . LYS A 1 92 ? 5.554 -24.129 -7.674 1.00 92.12 92 LYS A C 1
ATOM 731 O O . LYS A 1 92 ? 5.497 -23.080 -7.040 1.00 92.12 92 LYS A O 1
ATOM 736 N N . SER A 1 93 ? 6.442 -25.081 -7.402 1.00 84.94 93 SER A N 1
ATOM 737 C CA . SER A 1 93 ? 7.485 -24.895 -6.393 1.00 84.94 93 SER A CA 1
ATOM 738 C C . SER A 1 93 ? 8.354 -23.676 -6.725 1.00 84.94 93 SER A C 1
ATOM 740 O O . SER A 1 93 ? 8.828 -23.511 -7.852 1.00 84.94 93 SER A O 1
ATOM 742 N N . LYS A 1 94 ? 8.592 -22.837 -5.713 1.00 83.31 94 LYS A N 1
ATOM 743 C CA . LYS A 1 94 ? 9.468 -21.659 -5.763 1.00 83.31 94 LYS A CA 1
ATOM 744 C C . LYS A 1 94 ? 10.871 -21.995 -6.273 1.00 83.31 94 LYS A C 1
ATOM 746 O O . LYS A 1 94 ? 11.501 -21.146 -6.890 1.00 83.31 94 LYS A O 1
ATOM 751 N N . LEU A 1 95 ? 11.342 -23.222 -6.044 1.00 77.19 95 LEU A N 1
ATOM 752 C CA . LEU A 1 95 ? 12.678 -23.679 -6.439 1.00 77.19 95 LEU A CA 1
ATOM 753 C C . LEU A 1 95 ? 12.844 -23.841 -7.956 1.00 77.19 95 LEU A C 1
ATOM 755 O O . LEU A 1 95 ? 13.955 -23.728 -8.459 1.00 77.19 95 LEU A O 1
ATOM 759 N N . VAL A 1 96 ? 11.752 -24.097 -8.679 1.00 78.56 96 VAL A N 1
ATOM 760 C CA . VAL A 1 96 ? 11.765 -24.384 -10.127 1.00 78.56 96 VAL A CA 1
ATOM 761 C C . VAL A 1 96 ? 11.040 -23.315 -10.946 1.00 78.56 96 VAL A C 1
ATOM 763 O O . VAL A 1 96 ? 10.83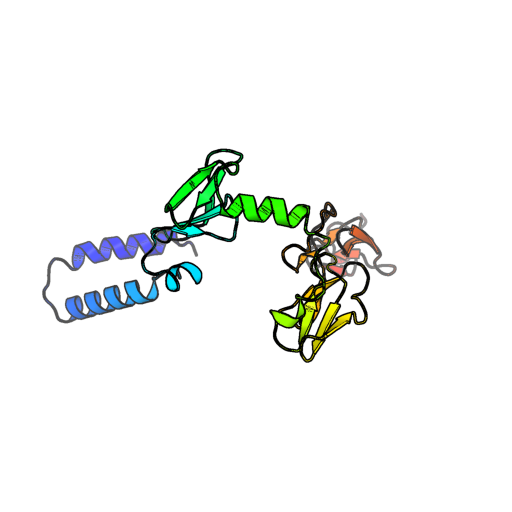9 -23.487 -12.146 1.00 78.56 96 VAL A O 1
ATOM 766 N N . SER A 1 97 ? 10.604 -22.227 -10.305 1.00 78.25 97 SER A N 1
ATOM 767 C CA . SER A 1 97 ? 9.965 -21.104 -10.987 1.00 78.25 97 SER A CA 1
ATOM 768 C C . SER A 1 97 ? 11.027 -20.078 -11.408 1.00 78.25 97 SER A C 1
ATOM 770 O O . SER A 1 97 ? 11.665 -19.491 -10.529 1.00 78.25 97 SER A O 1
ATOM 772 N N . PRO A 1 98 ? 11.212 -19.805 -12.716 1.00 71.50 98 PRO A N 1
ATOM 773 C CA . PRO A 1 98 ? 12.193 -18.824 -13.202 1.00 71.50 98 PRO A CA 1
ATOM 774 C C . PRO A 1 98 ? 11.948 -17.420 -12.633 1.00 71.50 98 PRO A C 1
ATOM 776 O O . PRO A 1 98 ? 12.882 -16.667 -12.354 1.00 71.50 98 PRO A O 1
ATOM 779 N N . GLU A 1 99 ? 10.676 -17.106 -12.377 1.00 68.88 99 GLU A N 1
ATOM 780 C CA . GLU A 1 99 ? 10.209 -15.865 -11.751 1.00 68.88 99 GLU A CA 1
ATOM 781 C C . GLU A 1 99 ? 10.761 -15.698 -10.324 1.00 68.88 99 GLU A C 1
ATOM 783 O O . GLU A 1 99 ? 10.908 -14.584 -9.820 1.00 68.88 99 GLU A O 1
ATOM 788 N N . CYS A 1 100 ? 11.118 -16.812 -9.679 1.00 72.38 100 CYS A N 1
ATOM 789 C CA . CYS A 1 100 ? 11.762 -16.858 -8.374 1.00 72.38 100 CYS A CA 1
ATOM 790 C C . CYS A 1 100 ? 13.286 -16.963 -8.439 1.00 72.38 100 CYS A C 1
ATOM 792 O O . CYS A 1 100 ? 13.951 -16.499 -7.511 1.00 72.38 100 CYS A O 1
ATOM 794 N N . SER A 1 101 ? 13.858 -17.481 -9.526 1.00 65.44 101 SER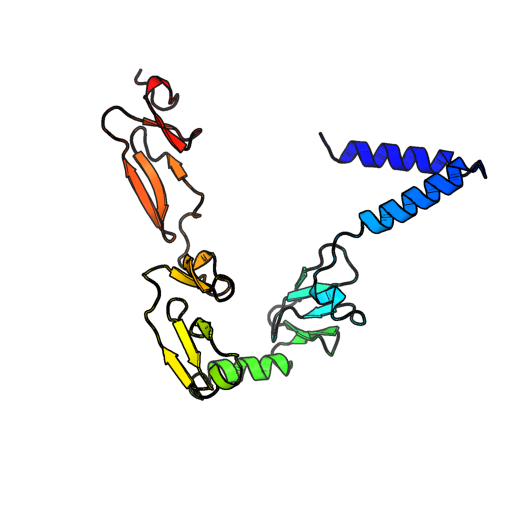 A N 1
ATOM 795 C CA . SER A 1 101 ? 15.307 -17.448 -9.767 1.00 65.44 101 SER A CA 1
ATOM 796 C C . SER A 1 101 ? 15.811 -16.002 -9.898 1.00 65.44 101 SER A C 1
ATOM 798 O O . SER A 1 101 ? 16.815 -15.644 -9.283 1.00 65.44 101 SER A O 1
ATOM 800 N N . TYR A 1 102 ? 15.035 -15.126 -10.550 1.00 53.53 102 TYR A N 1
ATOM 801 C CA . TYR A 1 102 ? 15.270 -13.670 -10.553 1.00 53.53 102 TYR A CA 1
ATOM 802 C C . TYR A 1 102 ? 15.088 -13.013 -9.166 1.00 53.53 102 TYR A C 1
ATOM 804 O O . TYR A 1 102 ? 15.707 -11.989 -8.862 1.00 53.53 102 TYR A O 1
ATOM 812 N N . SER A 1 103 ? 14.267 -13.609 -8.290 1.00 49.50 103 SER A N 1
ATOM 813 C CA . SER A 1 103 ? 14.033 -13.118 -6.918 1.00 49.50 103 SER A CA 1
ATOM 814 C C . SER A 1 103 ? 15.171 -13.463 -5.940 1.00 49.50 103 SER A C 1
ATOM 816 O O . SER A 1 103 ? 15.356 -12.783 -4.931 1.00 49.50 103 SER A O 1
ATOM 818 N N . HIS A 1 104 ? 15.965 -14.499 -6.240 1.00 47.84 104 HIS A N 1
ATOM 819 C CA . HIS A 1 104 ? 17.159 -14.844 -5.462 1.00 47.84 104 HIS A CA 1
ATOM 820 C C . HIS A 1 104 ? 18.392 -14.057 -5.918 1.00 47.84 104 HIS A C 1
ATOM 822 O O . HIS A 1 104 ? 19.208 -13.672 -5.079 1.00 47.84 104 HIS A O 1
ATOM 828 N N . GLU A 1 105 ? 18.497 -13.705 -7.204 1.00 44.12 105 GLU A N 1
ATOM 829 C CA . GLU A 1 105 ? 19.534 -12.771 -7.653 1.00 44.12 105 GLU A CA 1
ATOM 830 C C . GLU A 1 105 ? 19.313 -11.343 -7.136 1.00 44.12 105 GLU A C 1
ATOM 832 O O . GLU A 1 105 ? 20.278 -10.617 -6.936 1.00 44.12 105 GLU A O 1
ATOM 837 N N . THR A 1 106 ? 18.082 -10.935 -6.825 1.00 45.97 106 THR A N 1
ATOM 838 C CA . THR A 1 106 ? 17.782 -9.599 -6.270 1.00 45.97 106 THR A CA 1
ATOM 839 C C . THR A 1 106 ? 18.054 -9.458 -4.769 1.00 45.97 106 THR A C 1
ATOM 841 O O . THR A 1 106 ? 18.051 -8.338 -4.265 1.00 45.97 106 THR A O 1
ATOM 844 N N . ARG A 1 107 ? 18.398 -10.542 -4.055 1.00 47.03 107 ARG A N 1
ATOM 845 C CA . ARG A 1 107 ? 18.946 -10.455 -2.684 1.00 47.03 107 ARG A CA 1
ATOM 846 C C . ARG A 1 107 ? 20.477 -10.427 -2.626 1.00 47.03 107 ARG A C 1
ATOM 848 O O . ARG A 1 107 ? 21.021 -9.983 -1.623 1.00 47.03 107 ARG A O 1
ATOM 855 N N . LEU A 1 108 ? 21.166 -10.828 -3.700 1.00 46.25 108 LEU A N 1
ATOM 856 C CA . LEU A 1 108 ? 22.637 -10.794 -3.815 1.00 46.25 108 LEU A CA 1
ATOM 857 C C . LEU A 1 108 ? 23.161 -9.797 -4.870 1.00 46.25 108 LEU A C 1
ATOM 859 O O . LEU A 1 108 ? 24.345 -9.476 -4.871 1.00 46.25 108 LEU A O 1
ATOM 863 N N . LYS A 1 109 ? 22.294 -9.204 -5.703 1.00 43.56 109 LYS A N 1
ATOM 864 C CA . LYS A 1 109 ? 22.586 -8.028 -6.552 1.00 43.56 109 LYS A CA 1
ATOM 865 C C . LYS A 1 109 ? 22.126 -6.717 -5.903 1.00 43.56 109 LYS A C 1
ATOM 867 O O . LYS A 1 109 ? 21.931 -5.717 -6.581 1.00 43.56 109 LYS A O 1
ATOM 872 N N . SER A 1 110 ? 22.093 -6.683 -4.569 1.00 45.09 110 SER A N 1
ATOM 873 C CA . SER A 1 110 ? 22.085 -5.448 -3.767 1.00 45.09 110 SER A CA 1
ATOM 874 C C . SER A 1 110 ? 23.350 -4.584 -3.981 1.00 45.09 110 SER A C 1
ATOM 876 O O . SER A 1 110 ? 23.513 -3.566 -3.318 1.00 45.09 110 SER A O 1
ATOM 878 N N . HIS A 1 111 ? 24.249 -4.969 -4.897 1.00 47.78 111 HIS A N 1
ATOM 879 C CA . HIS A 1 111 ? 25.502 -4.275 -5.193 1.00 47.78 111 HIS A CA 1
ATOM 880 C C . HIS A 1 111 ? 25.827 -4.148 -6.700 1.00 47.78 111 HIS A C 1
ATOM 882 O O . HIS A 1 111 ? 26.994 -4.072 -7.070 1.00 47.78 111 HIS A O 1
ATOM 888 N N . ARG A 1 112 ? 24.815 -4.107 -7.586 1.00 46.41 112 ARG A N 1
ATOM 889 C CA . ARG A 1 112 ? 24.926 -3.609 -8.982 1.00 46.41 112 ARG A CA 1
ATOM 890 C C . ARG A 1 112 ? 23.542 -3.105 -9.430 1.00 46.41 112 ARG A C 1
ATOM 892 O O . ARG A 1 112 ? 22.664 -3.924 -9.636 1.00 46.41 112 ARG A O 1
ATOM 899 N N . THR A 1 113 ? 23.206 -1.830 -9.606 1.00 44.25 113 THR A N 1
ATOM 900 C CA . THR A 1 113 ? 23.953 -0.570 -9.604 1.00 44.25 113 THR A CA 1
ATOM 901 C C . THR A 1 113 ? 22.900 0.532 -9.422 1.00 44.25 113 THR A C 1
ATOM 903 O O . THR A 1 113 ? 21.917 0.555 -10.162 1.00 44.25 113 THR A O 1
ATOM 906 N N . LEU A 1 114 ? 23.118 1.471 -8.504 1.00 52.41 114 LEU A N 1
ATOM 907 C CA . LEU A 1 114 ? 22.375 2.738 -8.390 1.00 52.41 114 LEU A CA 1
ATOM 908 C C . LEU A 1 114 ? 22.204 3.447 -9.768 1.00 52.41 114 LEU A C 1
ATOM 910 O O . LEU A 1 114 ? 21.201 4.104 -10.027 1.00 52.41 114 LEU A O 1
ATOM 914 N N . ASN A 1 115 ? 23.140 3.189 -10.696 1.00 53.19 115 ASN A N 1
ATOM 915 C CA . ASN A 1 115 ? 23.228 3.713 -12.068 1.00 53.19 115 ASN A CA 1
ATOM 916 C C . ASN A 1 115 ? 22.076 3.371 -13.032 1.00 53.19 115 ASN A C 1
ATOM 918 O O . ASN A 1 115 ? 22.093 3.860 -14.159 1.00 53.19 115 ASN A O 1
ATOM 922 N N . GLN A 1 116 ? 21.103 2.535 -12.661 1.00 66.19 116 GLN A N 1
ATOM 923 C CA . GLN A 1 116 ? 19.947 2.254 -13.528 1.00 66.19 116 GLN A CA 1
ATOM 924 C C . GLN A 1 116 ? 18.609 2.728 -12.946 1.00 66.19 116 GLN A C 1
ATOM 926 O O . GLN A 1 116 ? 17.585 2.625 -13.616 1.00 66.19 116 GLN A O 1
ATOM 931 N N . PHE A 1 117 ? 18.604 3.279 -11.728 1.00 78.12 117 PHE A N 1
ATOM 932 C CA . PHE A 1 117 ? 17.369 3.693 -11.063 1.00 78.12 117 PHE A CA 1
ATOM 933 C C . PHE A 1 117 ? 16.632 4.787 -11.847 1.00 78.12 117 PHE A C 1
ATOM 935 O O . PHE A 1 117 ? 15.436 4.658 -12.103 1.00 78.12 117 PHE A O 1
ATOM 942 N N . CYS A 1 118 ? 17.361 5.817 -12.285 1.00 83.31 118 CYS A N 1
ATOM 943 C CA . CYS A 1 118 ? 16.798 6.900 -13.087 1.00 83.31 118 CYS A CA 1
ATOM 944 C C . CYS A 1 118 ? 16.718 6.576 -14.580 1.00 83.31 118 CYS A C 1
ATOM 946 O O . CYS A 1 118 ? 15.822 7.071 -15.236 1.00 83.31 118 CYS A O 1
ATOM 948 N N . ARG A 1 119 ? 17.533 5.647 -15.098 1.00 82.56 119 ARG A N 1
ATOM 949 C CA . ARG A 1 119 ? 17.435 5.190 -16.501 1.00 82.56 119 ARG A CA 1
ATOM 950 C C . ARG A 1 119 ? 16.129 4.470 -16.837 1.00 82.56 119 ARG A C 1
ATOM 952 O O . ARG A 1 119 ? 15.763 4.349 -17.999 1.00 82.56 119 ARG A O 1
ATOM 959 N N . LEU A 1 120 ? 15.461 3.909 -15.830 1.00 79.50 120 LEU A N 1
ATOM 960 C CA . LEU A 1 120 ? 14.201 3.174 -15.989 1.00 79.50 120 LEU A CA 1
ATOM 961 C C . LEU A 1 120 ? 12.984 3.993 -15.547 1.00 79.50 120 LEU A C 1
ATOM 963 O O . LEU A 1 120 ? 11.875 3.459 -15.498 1.00 79.50 120 LEU A O 1
ATOM 967 N N . ARG A 1 121 ? 13.175 5.260 -15.167 1.00 81.19 121 ARG A N 1
ATOM 968 C CA . ARG A 1 121 ? 12.129 6.105 -14.590 1.00 81.19 121 ARG A CA 1
ATOM 969 C C . ARG A 1 121 ? 12.147 7.493 -15.232 1.00 81.19 121 ARG A C 1
ATOM 971 O O . ARG A 1 121 ? 13.209 7.992 -15.566 1.00 81.19 121 ARG A O 1
ATOM 978 N N . PRO A 1 122 ? 10.985 8.145 -15.394 1.00 86.44 122 PRO A N 1
ATOM 979 C CA . PRO A 1 122 ? 10.954 9.521 -15.875 1.00 86.44 122 PRO A CA 1
ATOM 980 C C . PRO A 1 122 ? 11.564 10.479 -14.845 1.00 86.44 122 PRO A C 1
ATOM 982 O O . PRO A 1 122 ? 11.696 10.140 -13.666 1.00 86.44 122 PRO A O 1
ATOM 985 N N . ASN A 1 123 ? 11.856 11.707 -15.275 1.00 88.12 123 ASN A N 1
ATOM 986 C CA . ASN A 1 123 ? 12.279 12.778 -14.376 1.00 88.12 123 ASN A CA 1
ATOM 987 C C . ASN A 1 123 ? 11.253 12.971 -13.243 1.00 88.12 123 ASN A C 1
ATOM 989 O O . ASN A 1 123 ? 10.042 13.016 -13.479 1.00 88.12 123 ASN A O 1
ATOM 993 N N . GLY A 1 124 ? 11.732 13.066 -12.002 1.00 90.81 124 GLY A N 1
ATOM 994 C CA . GLY A 1 124 ? 10.869 13.225 -10.833 1.00 90.81 124 GLY A CA 1
ATOM 995 C C . GLY A 1 124 ? 11.394 12.588 -9.551 1.00 90.81 124 GLY A C 1
ATOM 996 O O . GLY A 1 124 ? 12.487 12.030 -9.494 1.00 90.81 124 GLY A O 1
ATOM 997 N N . LYS A 1 125 ? 10.600 12.719 -8.482 1.00 93.06 125 LYS A N 1
ATOM 998 C CA . LYS A 1 125 ? 10.926 12.206 -7.144 1.00 93.06 125 LYS A CA 1
ATOM 999 C C . LYS A 1 125 ? 10.365 10.802 -6.928 1.00 93.06 125 LYS A C 1
ATOM 1001 O O . LYS A 1 125 ? 9.193 10.541 -7.232 1.00 93.06 125 LYS A O 1
ATOM 1006 N N . PHE A 1 126 ? 11.180 9.940 -6.338 1.00 91.75 126 PHE A N 1
ATOM 1007 C CA . PHE A 1 126 ? 10.904 8.538 -6.056 1.00 91.75 126 PHE A CA 1
ATOM 1008 C C . PHE A 1 126 ? 11.408 8.155 -4.671 1.00 91.75 126 PHE A C 1
ATOM 1010 O O . PHE A 1 126 ? 12.296 8.800 -4.115 1.00 91.75 126 PHE A O 1
ATOM 1017 N N . ARG A 1 127 ? 10.850 7.085 -4.112 1.00 90.69 127 ARG A N 1
ATOM 1018 C CA . ARG A 1 127 ? 11.305 6.553 -2.834 1.00 90.69 127 ARG A CA 1
ATOM 1019 C C . ARG A 1 127 ? 12.572 5.735 -3.058 1.00 90.69 127 ARG A C 1
ATOM 1021 O O . ARG A 1 127 ? 12.681 5.010 -4.048 1.00 90.69 127 ARG A O 1
ATOM 1028 N N . HIS A 1 128 ? 13.522 5.820 -2.132 1.00 83.88 128 HIS A N 1
ATOM 1029 C CA . HIS A 1 128 ? 14.718 4.990 -2.196 1.00 83.88 128 HIS A CA 1
ATOM 1030 C C . HIS A 1 128 ? 14.342 3.504 -2.013 1.00 83.88 128 HIS A C 1
ATOM 1032 O O . HIS A 1 128 ? 13.626 3.165 -1.066 1.00 83.88 128 HIS A O 1
ATOM 1038 N N . PRO A 1 129 ? 14.838 2.587 -2.867 1.00 77.50 129 PRO A N 1
ATOM 1039 C CA . PRO A 1 129 ? 14.380 1.193 -2.912 1.00 77.50 129 PRO A CA 1
ATOM 1040 C C . PRO A 1 129 ? 14.612 0.420 -1.606 1.00 77.50 129 PRO A C 1
ATOM 1042 O O . PRO A 1 129 ? 13.836 -0.471 -1.280 1.00 77.50 129 PRO A O 1
ATOM 1045 N N . ASN A 1 130 ? 15.647 0.793 -0.848 1.00 74.38 130 ASN A N 1
ATOM 1046 C CA . ASN A 1 130 ? 16.011 0.147 0.420 1.00 74.38 130 ASN A CA 1
ATOM 1047 C C . ASN A 1 130 ? 15.758 1.022 1.663 1.00 74.38 130 ASN A C 1
ATOM 1049 O O . ASN A 1 130 ? 16.024 0.584 2.777 1.00 74.38 130 ASN A O 1
ATOM 1053 N N . HIS A 1 131 ? 15.290 2.266 1.496 1.00 79.44 131 HIS A N 1
ATOM 1054 C CA . HIS A 1 131 ? 15.140 3.216 2.604 1.00 79.44 131 HIS A CA 1
ATOM 1055 C C . HIS A 1 131 ? 13.869 4.045 2.422 1.00 79.44 131 HIS A C 1
ATOM 1057 O O . HIS A 1 131 ? 13.845 5.006 1.664 1.00 79.44 131 HIS A O 1
ATOM 1063 N N . CYS A 1 132 ? 12.809 3.699 3.146 1.00 85.88 132 CYS A N 1
ATOM 1064 C CA . CYS A 1 132 ? 11.486 4.269 2.907 1.00 85.88 132 CYS A CA 1
ATOM 1065 C C . CYS A 1 132 ? 11.368 5.783 3.120 1.00 85.88 132 CYS A C 1
ATOM 1067 O O . CYS A 1 132 ? 10.594 6.431 2.415 1.00 85.88 132 CYS A O 1
ATOM 1069 N N . GLY A 1 133 ? 12.143 6.343 4.050 1.00 86.06 133 GLY A N 1
ATOM 1070 C CA . GLY A 1 133 ? 12.211 7.786 4.283 1.00 86.06 133 GLY A CA 1
ATOM 1071 C C . GLY A 1 133 ? 13.161 8.529 3.340 1.00 86.06 133 GLY A C 1
ATOM 1072 O O . GLY A 1 133 ? 13.088 9.746 3.265 1.00 86.06 133 GLY A O 1
ATOM 1073 N N . ARG A 1 134 ? 14.046 7.850 2.595 1.00 89.44 134 ARG A N 1
ATOM 1074 C CA . ARG A 1 134 ? 14.966 8.537 1.673 1.00 89.44 134 ARG A CA 1
ATOM 1075 C C . ARG A 1 134 ? 14.304 8.779 0.325 1.00 89.44 134 ARG A C 1
ATOM 1077 O O . ARG A 1 134 ? 13.550 7.939 -0.174 1.00 89.44 134 ARG A O 1
ATOM 1084 N N . ILE A 1 135 ? 14.628 9.919 -0.273 1.00 92.31 135 ILE A N 1
ATOM 1085 C CA . ILE A 1 135 ? 14.033 10.374 -1.524 1.00 92.31 135 ILE A CA 1
ATOM 1086 C C . ILE A 1 135 ? 15.125 10.493 -2.580 1.00 92.31 135 ILE A C 1
ATOM 1088 O O . ILE A 1 135 ? 16.168 11.101 -2.359 1.00 92.31 135 ILE A O 1
ATOM 1092 N N . ILE A 1 136 ? 14.847 9.933 -3.749 1.00 92.12 136 ILE A N 1
ATOM 1093 C CA . ILE A 1 136 ? 15.665 10.050 -4.947 1.00 92.12 136 ILE A CA 1
ATOM 1094 C C . ILE A 1 136 ? 14.969 11.003 -5.916 1.00 92.12 136 ILE A C 1
ATOM 1096 O O . ILE A 1 136 ? 13.794 10.825 -6.229 1.00 92.12 136 ILE A O 1
ATOM 1100 N N . HIS A 1 137 ? 15.694 11.984 -6.434 1.00 92.06 137 HIS A N 1
ATOM 1101 C CA . HIS A 1 137 ? 15.290 12.825 -7.547 1.00 92.06 137 HIS A CA 1
ATOM 1102 C C . HIS A 1 137 ? 16.038 12.395 -8.812 1.00 92.06 137 HIS A C 1
ATOM 1104 O O . HIS A 1 137 ? 17.267 12.423 -8.853 1.00 92.06 137 HIS A O 1
ATOM 1110 N N . CYS A 1 138 ? 15.286 11.981 -9.828 1.00 89.50 138 CYS A N 1
ATOM 1111 C CA . CYS A 1 138 ? 15.805 11.658 -11.147 1.00 89.50 138 CYS A CA 1
ATOM 1112 C C . CYS A 1 138 ? 15.700 12.860 -12.079 1.00 89.50 138 CYS A C 1
ATOM 1114 O O . CYS A 1 138 ? 14.622 13.447 -12.201 1.00 89.50 138 CYS A O 1
ATOM 1116 N N . PHE A 1 139 ? 16.803 13.183 -12.748 1.00 88.19 139 PHE A N 1
ATOM 1117 C CA . PHE A 1 139 ? 16.874 14.218 -13.771 1.00 88.19 139 PHE A CA 1
ATOM 1118 C C . PHE A 1 139 ? 17.861 13.791 -14.861 1.00 88.19 139 PHE A C 1
ATOM 1120 O O . PHE A 1 139 ? 19.044 13.648 -14.576 1.00 88.19 139 PHE A O 1
ATOM 1127 N N . ASP A 1 140 ? 17.378 13.551 -16.080 1.00 83.12 140 ASP A N 1
ATOM 1128 C CA . ASP A 1 140 ? 18.176 13.132 -17.244 1.00 83.12 140 ASP A CA 1
ATOM 1129 C C . ASP A 1 140 ? 19.085 11.933 -16.937 1.00 83.12 140 ASP A C 1
ATOM 1131 O O . ASP A 1 140 ? 20.304 11.976 -17.086 1.00 83.12 140 ASP A O 1
ATOM 1135 N N . ASP A 1 141 ? 18.474 10.857 -16.431 1.00 77.00 141 ASP A N 1
ATOM 1136 C CA . ASP A 1 141 ? 19.137 9.631 -15.964 1.00 77.00 141 ASP A CA 1
ATOM 1137 C C . ASP A 1 141 ? 20.092 9.804 -14.769 1.00 77.00 141 ASP A C 1
ATOM 1139 O O . ASP A 1 141 ? 20.630 8.812 -14.262 1.00 77.00 141 ASP A O 1
ATOM 1143 N N . ILE A 1 142 ? 20.270 11.027 -14.265 1.00 77.81 142 ILE A N 1
ATOM 1144 C CA . ILE A 1 142 ? 21.071 11.325 -13.080 1.00 77.81 142 ILE A CA 1
ATOM 1145 C C . ILE A 1 142 ? 20.223 11.103 -11.837 1.00 77.81 142 ILE A C 1
ATOM 1147 O O . ILE A 1 142 ? 19.094 11.583 -11.726 1.00 77.81 142 ILE A O 1
ATOM 1151 N N . MET A 1 143 ? 20.803 10.383 -10.880 1.00 83.00 143 MET A N 1
ATOM 1152 C CA . MET A 1 143 ? 20.203 10.116 -9.585 1.00 83.00 143 MET A CA 1
ATOM 1153 C C . MET A 1 143 ? 20.781 11.041 -8.515 1.00 83.00 143 MET A C 1
ATOM 1155 O O . MET A 1 143 ? 21.983 11.014 -8.260 1.00 83.00 143 MET A O 1
ATOM 1159 N N . ILE A 1 144 ? 19.918 11.811 -7.855 1.00 85.88 144 ILE A N 1
ATOM 1160 C CA . ILE A 1 144 ? 20.285 12.722 -6.767 1.00 85.88 144 ILE A CA 1
ATOM 1161 C C . ILE A 1 144 ? 19.479 12.335 -5.528 1.00 85.88 144 ILE A C 1
ATOM 1163 O O . ILE A 1 144 ? 18.252 12.378 -5.556 1.00 85.88 144 ILE A O 1
ATOM 1167 N N . GLU A 1 145 ? 20.134 11.960 -4.431 1.00 88.12 145 GLU A N 1
ATOM 1168 C CA . GLU A 1 145 ? 19.440 11.860 -3.142 1.00 88.12 145 GLU A CA 1
ATOM 1169 C C . GLU A 1 145 ? 19.164 13.270 -2.609 1.00 88.12 145 GLU A C 1
ATOM 1171 O O . GLU A 1 145 ? 20.055 14.118 -2.583 1.00 88.12 145 GLU A O 1
ATOM 1176 N N . ILE A 1 146 ? 17.915 13.528 -2.224 1.00 91.31 146 ILE A N 1
ATOM 1177 C CA . ILE A 1 146 ? 17.490 14.804 -1.637 1.00 91.31 146 ILE A CA 1
ATOM 1178 C C . ILE A 1 146 ? 17.131 14.608 -0.162 1.00 91.31 146 ILE A C 1
ATOM 1180 O O . ILE A 1 146 ? 17.204 13.493 0.356 1.00 91.31 146 ILE A O 1
ATOM 1184 N N . GLU A 1 147 ? 16.740 15.695 0.508 1.00 92.69 147 GLU A N 1
ATOM 1185 C CA . GLU A 1 147 ? 16.371 15.677 1.924 1.00 92.69 147 GLU A CA 1
ATOM 1186 C C . GLU A 1 147 ? 15.390 14.530 2.241 1.00 92.69 147 GLU A C 1
ATOM 1188 O O . GLU A 1 147 ? 14.359 14.398 1.567 1.00 92.69 147 GLU A O 1
ATOM 1193 N N . PRO A 1 148 ? 15.718 13.664 3.217 1.00 92.00 148 PRO A N 1
ATOM 1194 C CA . PRO A 1 148 ? 14.854 12.562 3.594 1.00 92.00 148 PRO A CA 1
ATOM 1195 C C . PRO A 1 148 ? 13.609 13.067 4.329 1.00 92.00 148 PRO A C 1
ATOM 1197 O O . PRO A 1 148 ? 13.566 14.161 4.884 1.00 92.00 148 PRO A O 1
ATOM 1200 N N . CYS A 1 149 ? 12.589 12.223 4.374 1.00 91.19 149 CYS A N 1
ATOM 1201 C CA . CYS A 1 149 ? 11.462 12.403 5.267 1.00 91.19 149 CYS A CA 1
ATOM 1202 C C . CYS A 1 149 ? 11.908 12.351 6.736 1.00 91.19 149 CYS A C 1
ATOM 1204 O O . CYS A 1 149 ? 12.851 11.636 7.078 1.00 91.19 149 CYS A O 1
ATOM 1206 N N . GLY A 1 150 ? 11.179 13.066 7.598 1.00 85.75 150 GLY A N 1
ATOM 1207 C CA . GLY A 1 150 ? 11.352 12.977 9.048 1.00 85.75 150 GLY A CA 1
ATOM 1208 C C . GLY A 1 150 ? 11.064 11.577 9.601 1.00 85.75 150 GLY A C 1
ATOM 1209 O O . GLY A 1 150 ? 10.496 10.718 8.919 1.00 85.75 150 GLY A O 1
ATOM 1210 N N . ASP A 1 151 ? 11.446 11.356 10.856 1.00 81.38 151 ASP A N 1
ATOM 1211 C CA . ASP A 1 151 ? 11.332 10.051 11.507 1.00 81.38 151 ASP A CA 1
ATOM 1212 C C . ASP A 1 151 ? 9.895 9.505 11.486 1.00 81.38 151 ASP A C 1
ATOM 1214 O O . ASP A 1 151 ? 8.917 10.220 11.708 1.00 81.38 151 ASP A O 1
ATOM 1218 N N . GLY A 1 152 ? 9.759 8.211 11.185 1.00 75.75 152 GLY A N 1
ATOM 1219 C CA . GLY A 1 152 ? 8.459 7.535 11.073 1.00 75.75 152 GLY A CA 1
ATOM 1220 C C . GLY A 1 152 ? 7.675 7.833 9.785 1.00 75.75 152 GLY A C 1
ATOM 1221 O O . GLY A 1 152 ? 6.586 7.283 9.587 1.00 75.75 152 GLY A O 1
ATOM 1222 N N . LEU A 1 153 ? 8.216 8.658 8.883 1.00 85.00 153 LEU A N 1
ATOM 1223 C CA . LEU A 1 153 ? 7.615 8.956 7.586 1.00 85.00 153 LEU A CA 1
ATOM 1224 C C . LEU A 1 153 ? 8.314 8.199 6.445 1.00 85.00 153 LEU A C 1
ATOM 1226 O O . LEU A 1 153 ? 9.514 7.928 6.468 1.00 85.00 153 LEU A O 1
ATOM 1230 N N . ALA A 1 154 ? 7.545 7.884 5.408 1.00 89.88 154 ALA A N 1
ATOM 1231 C CA . ALA A 1 154 ? 8.018 7.329 4.151 1.00 89.88 154 ALA A CA 1
ATOM 1232 C C . ALA A 1 154 ? 7.554 8.190 2.973 1.00 89.88 154 ALA A C 1
ATOM 1234 O O . ALA A 1 154 ? 6.493 8.816 3.014 1.00 89.88 154 ALA A O 1
ATOM 1235 N N . PHE A 1 155 ? 8.340 8.205 1.898 1.00 93.56 155 PHE A N 1
ATOM 1236 C CA . PHE A 1 155 ? 7.980 8.939 0.692 1.00 93.56 155 PHE A CA 1
ATOM 1237 C C . PHE A 1 155 ? 6.934 8.177 -0.126 1.00 93.56 155 PHE A C 1
ATOM 1239 O O . PHE A 1 155 ? 7.191 7.090 -0.657 1.00 93.56 155 PHE A O 1
ATOM 1246 N N . ASP A 1 156 ? 5.749 8.761 -0.258 1.00 90.69 156 ASP A N 1
ATOM 1247 C CA . ASP A 1 156 ? 4.700 8.253 -1.126 1.00 90.69 156 ASP A CA 1
ATOM 1248 C C . ASP A 1 156 ? 4.935 8.736 -2.566 1.00 90.69 156 ASP A C 1
ATOM 1250 O O . ASP A 1 156 ? 4.893 9.932 -2.868 1.00 90.69 156 ASP A O 1
ATOM 1254 N N . GLU A 1 157 ? 5.209 7.796 -3.476 1.00 89.19 157 GLU A N 1
ATOM 1255 C CA . GLU A 1 157 ? 5.509 8.106 -4.878 1.00 89.19 157 GLU A CA 1
ATOM 1256 C C . GLU A 1 157 ? 4.289 8.579 -5.680 1.00 89.19 157 GLU A C 1
ATOM 1258 O O . GLU A 1 157 ? 4.487 9.183 -6.736 1.00 89.19 157 GLU A O 1
ATOM 1263 N N . TYR A 1 158 ? 3.066 8.312 -5.211 1.00 87.88 158 TYR A N 1
ATOM 1264 C CA . TYR A 1 158 ? 1.818 8.742 -5.843 1.00 87.88 158 TYR A CA 1
ATOM 1265 C C . TYR A 1 158 ? 1.461 10.169 -5.413 1.00 87.88 158 TYR A C 1
ATOM 1267 O O . TYR A 1 158 ? 1.240 11.033 -6.258 1.00 87.88 158 TYR A O 1
ATOM 1275 N N . LEU A 1 159 ? 1.497 10.445 -4.108 1.00 89.12 159 LEU A N 1
ATOM 1276 C CA . LEU A 1 159 ? 1.219 11.762 -3.526 1.00 89.12 159 LEU A CA 1
ATOM 1277 C C . LEU A 1 159 ? 2.396 12.737 -3.647 1.00 89.12 159 LEU A C 1
ATOM 1279 O O . LEU A 1 159 ? 2.217 13.937 -3.437 1.00 89.12 159 LEU A O 1
ATOM 1283 N N . LYS A 1 160 ? 3.599 12.230 -3.951 1.00 91.56 160 LYS A N 1
ATOM 1284 C CA . LYS A 1 160 ? 4.864 12.982 -4.000 1.00 91.56 160 LYS A CA 1
ATOM 1285 C C . LYS A 1 160 ? 5.181 13.715 -2.692 1.00 91.56 160 LYS A C 1
ATOM 1287 O O . LYS A 1 160 ? 5.746 14.809 -2.709 1.00 91.56 160 LYS A O 1
ATOM 1292 N N . LYS A 1 161 ? 4.823 13.113 -1.556 1.00 93.38 161 LYS A N 1
ATOM 1293 C CA . LYS A 1 161 ? 4.979 13.685 -0.210 1.00 93.38 161 LYS A CA 1
ATOM 1294 C C . LYS A 1 161 ? 5.408 12.622 0.794 1.00 93.38 161 LYS A C 1
ATOM 1296 O O . LYS A 1 161 ? 5.151 11.436 0.605 1.00 93.38 161 LYS A O 1
ATOM 1301 N N . CYS A 1 162 ? 6.033 13.068 1.876 1.00 92.94 162 CYS A N 1
ATOM 1302 C CA . CYS A 1 162 ? 6.270 12.237 3.047 1.00 92.94 162 CYS A CA 1
ATOM 1303 C C . CYS A 1 162 ? 4.951 12.034 3.795 1.00 92.94 162 CYS A C 1
ATOM 1305 O O . CYS A 1 162 ? 4.293 13.003 4.171 1.00 92.94 162 CYS A O 1
ATOM 1307 N N . VAL A 1 163 ? 4.568 10.780 3.990 1.00 88.50 163 VAL A N 1
ATOM 1308 C CA . VAL A 1 163 ? 3.398 10.373 4.777 1.00 88.50 163 VAL A CA 1
ATOM 1309 C C . VAL A 1 163 ? 3.836 9.320 5.786 1.00 88.50 163 VAL A C 1
ATOM 1311 O O . VAL A 1 163 ? 4.953 8.818 5.704 1.00 88.50 163 VAL A O 1
ATOM 1314 N N . TYR A 1 164 ? 2.994 8.977 6.756 1.00 83.62 164 TYR A N 1
ATOM 1315 C CA . TYR A 1 164 ? 3.346 7.934 7.721 1.00 83.62 164 TYR A CA 1
ATOM 1316 C C . TYR A 1 164 ? 3.691 6.619 7.020 1.00 83.62 164 TYR A C 1
ATOM 1318 O O . TYR A 1 164 ? 2.964 6.182 6.127 1.00 83.62 164 TYR A O 1
ATOM 1326 N N . ALA A 1 165 ? 4.791 5.985 7.438 1.00 83.12 165 ALA A N 1
ATOM 1327 C CA . ALA A 1 165 ? 5.338 4.808 6.763 1.00 83.12 165 ALA A CA 1
ATOM 1328 C C . ALA A 1 165 ? 4.331 3.650 6.639 1.00 83.12 165 ALA A C 1
ATOM 1330 O O . ALA A 1 165 ? 4.285 2.988 5.605 1.00 83.12 165 ALA A O 1
ATOM 1331 N N . GLN A 1 166 ? 3.454 3.497 7.633 1.00 77.31 166 GLN A N 1
ATOM 1332 C CA . GLN A 1 166 ? 2.345 2.533 7.657 1.00 77.31 166 GLN A CA 1
ATOM 1333 C C . GLN A 1 166 ? 1.329 2.703 6.506 1.00 77.31 166 GLN A C 1
ATOM 1335 O O . GLN A 1 166 ? 0.639 1.758 6.141 1.00 77.31 166 GLN A O 1
ATOM 1340 N N . PHE A 1 167 ? 1.213 3.905 5.928 1.00 80.75 167 PHE A N 1
ATOM 1341 C CA . PHE A 1 167 ? 0.320 4.178 4.797 1.00 80.75 167 PHE A CA 1
ATOM 1342 C C . PHE A 1 167 ? 1.003 3.957 3.445 1.00 80.75 167 PHE A C 1
ATOM 1344 O O . PHE A 1 167 ? 0.338 4.007 2.412 1.00 80.75 167 PHE A O 1
ATOM 1351 N N . VAL A 1 168 ? 2.312 3.687 3.436 1.00 82.88 168 VAL A N 1
ATOM 1352 C CA . VAL A 1 168 ? 3.082 3.421 2.221 1.00 82.88 168 VAL A CA 1
ATOM 1353 C C . VAL A 1 168 ? 3.307 1.910 2.090 1.00 82.88 168 VAL A C 1
ATOM 1355 O O . VAL A 1 168 ? 4.042 1.318 2.884 1.00 82.88 168 VAL A O 1
ATOM 1358 N N . PRO A 1 169 ? 2.726 1.247 1.072 1.00 77.81 169 PRO A N 1
ATOM 1359 C CA . PRO A 1 169 ? 2.874 -0.195 0.895 1.00 77.81 169 PRO A CA 1
ATOM 1360 C C . PRO A 1 169 ? 4.343 -0.633 0.819 1.00 77.81 169 PRO A C 1
ATOM 1362 O O . PRO A 1 169 ? 5.124 -0.096 0.032 1.00 77.81 169 PRO A O 1
ATOM 1365 N N . GLY A 1 170 ? 4.715 -1.639 1.615 1.00 75.69 170 GLY A N 1
ATOM 1366 C CA . GLY A 1 170 ? 6.088 -2.159 1.682 1.00 75.69 170 GLY A CA 1
ATOM 1367 C C . GLY A 1 170 ? 7.056 -1.322 2.524 1.00 75.69 170 GLY A C 1
ATOM 1368 O O . GLY A 1 170 ? 8.221 -1.692 2.633 1.00 75.69 170 GLY A O 1
ATOM 1369 N N . CYS A 1 171 ? 6.577 -0.232 3.125 1.00 78.44 171 CYS A N 1
ATOM 1370 C CA . CYS A 1 171 ? 7.295 0.571 4.115 1.00 78.44 171 CYS A CA 1
ATOM 1371 C C . CYS A 1 171 ? 6.750 0.420 5.531 1.00 78.44 171 CYS A C 1
ATOM 1373 O O . CYS A 1 171 ? 7.281 1.026 6.459 1.00 78.44 171 CYS A O 1
ATOM 1375 N N . ASP A 1 172 ? 5.750 -0.444 5.685 1.00 70.44 172 ASP A N 1
ATOM 1376 C CA . ASP A 1 172 ? 5.364 -1.045 6.950 1.00 70.44 172 ASP A CA 1
ATOM 1377 C C . ASP A 1 172 ? 6.490 -1.990 7.404 1.00 70.44 172 ASP A C 1
ATOM 1379 O O . ASP A 1 172 ? 6.475 -3.208 7.213 1.00 70.44 172 ASP A O 1
ATOM 1383 N N . VAL A 1 173 ? 7.585 -1.392 7.875 1.00 58.41 173 VAL A N 1
ATOM 1384 C CA . VAL A 1 173 ? 8.566 -2.103 8.688 1.00 58.41 173 VAL A CA 1
ATOM 1385 C C . VAL A 1 173 ? 7.806 -2.548 9.920 1.00 58.41 173 VAL A C 1
ATOM 1387 O O . VAL A 1 173 ? 7.141 -1.711 10.515 1.00 58.41 173 VAL A O 1
ATOM 1390 N N . ASN A 1 174 ? 7.939 -3.825 10.292 1.00 49.94 174 ASN A N 1
ATOM 1391 C CA . ASN A 1 174 ? 7.467 -4.413 11.547 1.00 49.94 174 ASN A CA 1
ATOM 1392 C C . ASN A 1 174 ? 7.988 -3.639 12.780 1.00 49.94 174 ASN A C 1
ATOM 1394 O O . ASN A 1 174 ? 8.769 -4.152 13.579 1.00 49.94 174 ASN A O 1
ATOM 1398 N N . VAL A 1 175 ? 7.543 -2.406 12.975 1.00 50.75 175 VAL A N 1
ATOM 1399 C CA . VAL A 1 175 ? 7.112 -1.956 14.276 1.00 50.75 175 VAL A CA 1
ATOM 1400 C C . VAL A 1 175 ? 5.894 -2.828 14.492 1.00 50.75 175 VAL A C 1
ATOM 1402 O O . VAL A 1 175 ? 4.932 -2.739 13.737 1.00 50.75 175 VAL A O 1
ATOM 1405 N N . VAL A 1 176 ? 5.953 -3.750 15.447 1.00 51.03 176 VAL A N 1
ATOM 1406 C CA . VAL A 1 176 ? 4.716 -4.280 16.011 1.00 51.03 176 VAL A CA 1
ATOM 1407 C C . VAL A 1 176 ? 3.986 -3.039 16.506 1.00 51.03 176 VAL A C 1
ATOM 1409 O O . VAL A 1 176 ? 4.325 -2.505 17.562 1.00 51.03 176 VAL A O 1
ATOM 1412 N N . SER A 1 177 ? 3.109 -2.488 15.670 1.00 51.94 177 SER A N 1
ATOM 1413 C CA . SER A 1 177 ? 2.314 -1.324 15.991 1.00 51.94 177 SER A CA 1
ATOM 1414 C C . SER A 1 177 ? 1.478 -1.769 17.173 1.00 51.94 177 SER A C 1
ATOM 1416 O O . SER A 1 177 ? 0.581 -2.600 17.029 1.00 51.94 177 SER A O 1
ATOM 1418 N N . LYS A 1 178 ? 1.843 -1.303 18.372 1.00 60.84 178 LYS A N 1
ATOM 1419 C CA . LYS A 1 178 ? 1.131 -1.671 19.604 1.00 60.84 178 LYS A CA 1
ATOM 1420 C C . LYS A 1 178 ? -0.322 -1.189 19.555 1.00 60.84 178 LYS A C 1
ATOM 1422 O O . LYS A 1 178 ? -1.145 -1.676 20.317 1.00 60.84 178 LYS A O 1
ATOM 1427 N N . CYS A 1 179 ? -0.595 -0.224 18.680 1.00 63.66 179 CYS A N 1
ATOM 1428 C CA . CYS A 1 179 ? -1.869 0.429 18.458 1.00 63.66 179 CYS A CA 1
ATOM 1429 C C . CYS A 1 179 ? -2.043 0.769 16.975 1.00 63.66 179 CYS A C 1
ATOM 1431 O O . CYS A 1 179 ? -1.059 0.932 16.247 1.00 63.66 179 CYS A O 1
ATOM 1433 N N . ASN A 1 180 ? -3.288 0.924 16.538 1.00 71.62 180 ASN A N 1
ATOM 1434 C CA . ASN A 1 180 ? -3.629 1.495 15.243 1.00 71.62 180 ASN A CA 1
ATOM 1435 C C . ASN A 1 180 ? -3.707 3.028 15.329 1.00 71.62 180 ASN A C 1
ATOM 1437 O O . ASN A 1 180 ? -4.065 3.569 16.371 1.00 71.62 180 ASN A O 1
ATOM 1441 N N . PRO A 1 181 ? -3.479 3.759 14.226 1.00 67.56 181 PRO A N 1
ATOM 1442 C CA . PRO A 1 181 ? -3.525 5.229 14.196 1.00 67.56 181 PRO A CA 1
ATOM 1443 C C . PRO A 1 181 ? -4.877 5.840 14.583 1.00 67.56 181 PRO A C 1
ATOM 1445 O O . PRO A 1 181 ? -4.942 7.002 14.975 1.00 67.56 181 PRO A O 1
ATOM 1448 N N . TRP A 1 182 ? -5.952 5.067 14.428 1.00 67.50 182 TRP A N 1
ATOM 1449 C CA . TRP A 1 182 ? -7.313 5.463 14.787 1.00 67.50 182 TRP A CA 1
ATOM 1450 C C . TRP A 1 182 ? -7.689 5.053 16.211 1.00 67.50 182 TRP A C 1
ATOM 1452 O O . TRP A 1 182 ? -8.755 5.438 16.687 1.00 67.50 182 TRP A O 1
ATOM 1462 N N . ASP A 1 183 ? -6.820 4.309 16.899 1.00 73.19 183 ASP A N 1
ATOM 1463 C CA . ASP A 1 183 ? -7.046 3.940 18.285 1.00 73.19 183 ASP A CA 1
ATOM 1464 C C . ASP A 1 183 ? -6.812 5.179 19.149 1.00 73.19 183 ASP A C 1
ATOM 1466 O O . ASP A 1 183 ? -5.712 5.741 19.216 1.00 73.19 183 ASP A O 1
ATOM 1470 N N . THR A 1 184 ? -7.881 5.612 19.807 1.00 78.00 184 THR A N 1
ATOM 1471 C CA . THR A 1 184 ? -7.790 6.489 20.966 1.00 78.00 184 THR A CA 1
ATOM 1472 C C . THR A 1 184 ? -8.494 5.799 22.116 1.00 78.00 184 THR A C 1
ATOM 1474 O O . THR A 1 184 ? -9.658 5.420 22.000 1.00 78.00 184 THR A O 1
ATOM 1477 N N . MET A 1 185 ? -7.762 5.578 23.201 1.00 77.94 185 MET A N 1
ATOM 1478 C CA . MET A 1 185 ? -8.238 4.796 24.337 1.00 77.94 185 MET A CA 1
ATOM 1479 C C . MET A 1 185 ? -8.271 5.674 25.582 1.00 77.94 185 MET A C 1
ATOM 1481 O O . MET A 1 185 ? -7.379 6.491 25.803 1.00 77.94 185 MET A O 1
ATOM 1485 N N . GLN A 1 186 ? -9.309 5.515 26.399 1.00 82.56 186 GLN A N 1
ATOM 1486 C CA . GLN A 1 186 ? -9.356 6.151 27.710 1.00 82.56 186 GLN A CA 1
ATOM 1487 C C . GLN A 1 186 ? -8.365 5.434 28.635 1.00 82.56 186 GLN A C 1
ATOM 1489 O O . GLN A 1 186 ? -8.481 4.225 28.826 1.00 82.56 186 GLN A O 1
ATOM 1494 N N . ALA A 1 187 ? -7.394 6.167 29.186 1.00 82.50 187 ALA A N 1
ATOM 1495 C CA . ALA A 1 187 ? -6.401 5.611 30.106 1.00 82.50 187 ALA A CA 1
ATOM 1496 C C . ALA A 1 187 ? -6.878 5.732 31.560 1.00 82.50 187 ALA A C 1
ATOM 1498 O O . ALA A 1 187 ? -6.820 4.774 32.326 1.00 82.50 187 ALA A O 1
ATOM 1499 N N . ASP A 1 188 ? -7.379 6.911 31.928 1.00 87.94 188 ASP A N 1
ATOM 1500 C CA . ASP A 1 188 ? -8.088 7.181 33.177 1.00 87.94 188 ASP A CA 1
ATOM 1501 C C . ASP A 1 188 ? -9.097 8.324 32.948 1.00 87.94 188 ASP A C 1
ATOM 1503 O O . ASP A 1 188 ? -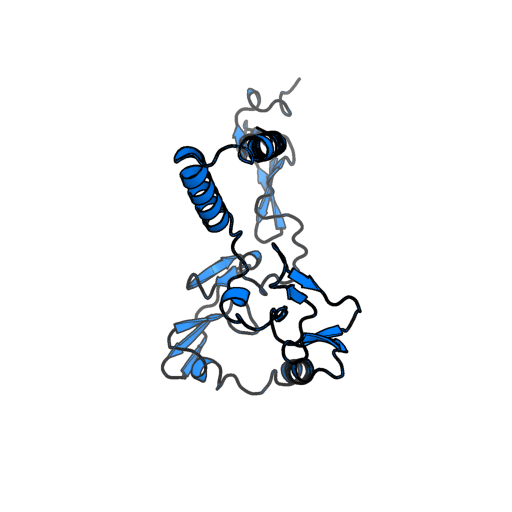9.434 8.645 31.806 1.00 87.94 188 ASP A O 1
ATOM 1507 N N . CYS A 1 189 ? -9.632 8.929 34.008 1.00 89.31 189 CYS A N 1
ATOM 1508 C CA . CYS A 1 189 ? -10.593 10.013 33.842 1.00 89.31 189 CYS A CA 1
ATOM 1509 C C . CYS A 1 189 ? -10.028 11.272 33.203 1.00 89.31 189 CYS A C 1
ATOM 1511 O O . CYS A 1 189 ? -10.713 11.898 32.404 1.00 89.31 189 CYS A O 1
ATOM 1513 N N . HIS A 1 190 ? -8.779 11.608 33.482 1.00 91.94 190 HIS A N 1
ATOM 1514 C CA . HIS A 1 190 ? -8.122 12.812 32.989 1.00 91.94 190 HIS A CA 1
ATOM 1515 C C . HIS A 1 190 ? -7.069 12.502 31.918 1.00 91.94 190 HIS A C 1
ATOM 1517 O O . HIS A 1 190 ? -6.480 13.409 31.346 1.00 91.94 190 HIS A O 1
ATOM 1523 N N . GLY A 1 191 ? -6.808 11.229 31.633 1.00 90.06 191 GLY A N 1
ATOM 1524 C CA . GLY A 1 191 ? -5.780 10.761 30.721 1.00 90.06 191 GLY A CA 1
ATOM 1525 C C . GLY A 1 191 ? -6.341 9.907 29.594 1.00 90.06 191 GLY A C 1
ATOM 1526 O O . GLY A 1 191 ? -7.211 9.058 29.788 1.00 90.06 191 GLY A O 1
ATOM 1527 N N . TYR A 1 192 ? -5.778 10.085 28.407 1.00 90.62 192 TYR A N 1
ATOM 1528 C CA . TYR A 1 192 ? -6.113 9.298 27.227 1.00 90.62 192 TYR A CA 1
ATOM 1529 C C . TYR A 1 192 ? -4.864 8.943 26.446 1.00 90.62 192 TYR A C 1
ATOM 1531 O O . TYR A 1 192 ? -3.825 9.582 26.563 1.00 90.62 192 TYR A O 1
ATOM 1539 N N . GLU A 1 193 ? -4.957 7.899 25.648 1.00 90.12 193 GLU A N 1
ATOM 1540 C CA . GLU A 1 193 ? -3.848 7.324 24.915 1.00 90.12 193 GLU A CA 1
ATOM 1541 C C . GLU A 1 193 ? -4.124 7.438 23.423 1.00 90.12 193 GLU A C 1
ATOM 1543 O O . GLU A 1 193 ? -5.171 7.008 22.942 1.00 90.12 193 GLU A O 1
ATOM 1548 N N . ARG A 1 194 ? -3.192 8.048 22.687 1.00 85.19 194 ARG A N 1
ATOM 1549 C CA . ARG A 1 194 ? -3.261 8.190 21.231 1.00 85.19 194 ARG A CA 1
ATOM 1550 C C . ARG A 1 194 ? -2.128 7.443 20.579 1.00 85.19 194 ARG A C 1
ATOM 1552 O O . ARG A 1 194 ? -0.983 7.523 21.017 1.00 85.19 194 ARG A O 1
ATOM 1559 N N . CYS A 1 195 ? -2.438 6.779 19.478 1.00 77.69 195 CYS A N 1
ATOM 1560 C CA . CYS A 1 195 ? -1.395 6.182 18.677 1.00 77.69 195 CYS A CA 1
ATOM 1561 C C . CYS A 1 195 ? -0.650 7.246 17.863 1.00 77.69 195 CYS A C 1
ATOM 1563 O O . CYS A 1 195 ? -1.237 7.979 17.065 1.00 77.69 195 CYS A O 1
ATOM 1565 N N . PHE A 1 196 ? 0.662 7.309 18.044 1.00 76.50 196 PHE A N 1
ATOM 1566 C CA . PHE A 1 196 ? 1.562 8.177 17.304 1.00 76.50 196 PHE A CA 1
ATOM 1567 C C . PHE A 1 196 ? 2.758 7.356 16.830 1.00 76.50 196 PHE A C 1
ATOM 1569 O O . PHE A 1 196 ? 3.456 6.743 17.633 1.00 76.50 196 PHE A O 1
ATOM 1576 N N . ALA A 1 197 ? 2.971 7.303 15.512 1.00 67.38 197 ALA A N 1
ATOM 1577 C CA . ALA A 1 197 ? 4.041 6.510 14.896 1.00 67.38 197 ALA A CA 1
ATOM 1578 C C . ALA A 1 197 ? 4.091 5.038 15.385 1.00 67.38 197 ALA A C 1
ATOM 1580 O O . ALA A 1 197 ? 5.163 4.479 15.610 1.00 67.38 197 ALA A O 1
ATOM 1581 N N . GLY A 1 198 ? 2.923 4.413 15.587 1.00 67.62 198 GLY A N 1
ATOM 1582 C CA . GLY A 1 198 ? 2.805 3.027 16.068 1.00 67.62 198 GLY A CA 1
ATOM 1583 C C . GLY A 1 198 ? 3.084 2.831 17.566 1.00 67.62 198 GLY A C 1
ATOM 1584 O O . GLY A 1 198 ? 3.089 1.691 18.040 1.00 67.62 198 GLY A O 1
ATOM 1585 N N . GLN A 1 199 ? 3.304 3.916 18.315 1.00 73.94 199 GLN A N 1
ATOM 1586 C CA . GLN A 1 199 ? 3.455 3.921 19.767 1.00 73.94 199 GLN A CA 1
ATOM 1587 C C . GLN A 1 199 ? 2.252 4.578 20.435 1.00 73.94 199 GLN A C 1
ATOM 1589 O O . GLN A 1 199 ? 1.752 5.607 19.989 1.00 73.94 199 GLN A O 1
ATOM 1594 N N . LEU A 1 200 ? 1.800 3.983 21.532 1.00 77.06 200 LEU A N 1
ATOM 1595 C CA . LEU A 1 200 ? 0.729 4.532 22.343 1.00 77.06 200 LEU A CA 1
ATOM 1596 C C . LEU A 1 200 ? 1.310 5.641 23.236 1.00 77.06 200 LEU A C 1
ATOM 1598 O O . LEU A 1 200 ? 2.136 5.363 24.105 1.00 77.06 200 LEU A O 1
ATOM 1602 N N . ILE A 1 201 ? 0.923 6.890 22.989 1.00 83.50 201 ILE A N 1
ATOM 1603 C CA . ILE A 1 201 ? 1.347 8.057 23.767 1.00 83.50 201 ILE A CA 1
ATOM 1604 C C . ILE A 1 201 ? 0.215 8.462 24.700 1.00 83.50 201 ILE A C 1
ATOM 1606 O O . ILE A 1 201 ? -0.895 8.749 24.249 1.00 83.50 201 ILE A O 1
ATOM 1610 N N . ARG A 1 202 ? 0.513 8.529 26.000 1.00 90.88 202 ARG A N 1
ATOM 1611 C CA . ARG A 1 202 ? -0.411 9.048 27.007 1.00 90.88 202 ARG A CA 1
ATOM 1612 C C . ARG A 1 202 ? -0.411 10.573 26.990 1.00 90.88 202 ARG A C 1
ATOM 1614 O O . ARG A 1 202 ? 0.633 11.212 27.069 1.00 90.88 202 ARG A O 1
ATOM 1621 N N . MET A 1 203 ? -1.606 11.124 26.929 1.00 89.56 203 MET A N 1
ATOM 1622 C CA . MET A 1 203 ? -1.939 12.535 26.974 1.00 89.56 203 MET A CA 1
ATOM 1623 C C . MET A 1 203 ? -2.780 12.795 28.223 1.00 89.56 203 MET A C 1
ATOM 1625 O O . MET A 1 203 ? -3.431 11.887 28.747 1.00 89.56 203 MET A O 1
ATOM 1629 N N . HIS A 1 204 ? -2.781 14.040 28.687 1.00 94.69 204 HIS A N 1
ATOM 1630 C CA . HIS A 1 204 ? -3.617 14.487 29.794 1.00 94.69 204 HIS A CA 1
ATOM 1631 C C . HIS A 1 204 ? -4.547 15.596 29.311 1.00 94.69 204 HIS A C 1
ATOM 1633 O O . HIS A 1 204 ? -4.171 16.395 28.452 1.00 94.69 204 HIS A O 1
ATOM 1639 N N . CYS A 1 205 ? -5.761 15.613 29.837 1.00 93.62 205 CYS A N 1
ATOM 1640 C CA . CYS A 1 205 ? -6.665 16.738 29.717 1.00 93.62 205 CYS A CA 1
ATOM 1641 C C . CYS A 1 205 ? -6.203 17.877 30.631 1.00 93.62 205 CYS A C 1
ATOM 1643 O O . CYS A 1 205 ? -5.541 17.643 31.642 1.00 93.62 205 CYS A O 1
ATOM 1645 N N . ASP A 1 206 ? -6.560 19.110 30.282 1.00 94.44 206 ASP A N 1
ATOM 1646 C CA . ASP A 1 206 ? -6.317 20.249 31.164 1.00 94.44 206 ASP A CA 1
ATOM 1647 C C . ASP A 1 206 ? -7.069 20.079 32.495 1.00 94.44 206 ASP A C 1
ATOM 1649 O O . ASP A 1 206 ? -8.078 19.371 32.581 1.00 94.44 206 ASP A O 1
ATOM 1653 N N . SER A 1 207 ? -6.580 20.743 33.544 1.00 90.12 207 SER A N 1
ATOM 1654 C CA . SER A 1 207 ? -7.132 20.637 34.898 1.00 90.12 207 SER A CA 1
ATOM 1655 C C . SER A 1 207 ? -8.648 20.872 34.931 1.00 90.12 207 SER A C 1
ATOM 1657 O O . SER A 1 207 ? -9.131 21.923 34.511 1.00 90.12 207 SER A O 1
ATOM 1659 N N . GLY A 1 208 ? -9.390 19.908 35.484 1.00 87.00 208 GLY A N 1
ATOM 1660 C CA . GLY A 1 208 ? -10.854 19.957 35.602 1.00 87.00 208 GLY A CA 1
ATOM 1661 C C . GLY A 1 208 ? -11.627 19.450 34.377 1.00 87.00 208 GLY A C 1
ATOM 1662 O O . GLY A 1 208 ? -12.853 19.567 34.344 1.00 87.00 208 GLY A O 1
ATOM 1663 N N . LEU A 1 209 ? -10.939 18.895 33.374 1.00 93.31 209 LEU A N 1
ATOM 1664 C CA . LEU A 1 209 ? -11.554 18.200 32.243 1.00 93.31 209 LEU A CA 1
ATOM 1665 C C . LEU A 1 209 ? -11.304 16.692 32.325 1.00 93.31 209 LEU A C 1
ATOM 1667 O O . LEU A 1 209 ? -10.257 16.242 32.791 1.00 93.31 209 LEU A O 1
ATOM 1671 N N . ALA A 1 210 ? -12.256 15.915 31.819 1.00 92.94 210 ALA A N 1
ATOM 1672 C CA . ALA A 1 210 ? -12.172 14.470 31.698 1.00 92.94 210 ALA A CA 1
ATOM 1673 C C . ALA A 1 210 ? -12.221 14.034 30.233 1.00 92.94 210 ALA A C 1
ATOM 1675 O O . ALA A 1 210 ? -12.895 14.647 29.405 1.00 92.94 210 ALA A O 1
ATOM 1676 N N . TYR A 1 211 ? -11.521 12.955 29.899 1.00 93.38 211 TYR A N 1
ATOM 1677 C CA . TYR A 1 211 ? -11.538 12.433 28.542 1.00 93.38 211 TYR A CA 1
ATOM 1678 C C . TYR A 1 211 ? -12.858 11.715 28.242 1.00 93.38 211 TYR A C 1
ATOM 1680 O O . TYR A 1 211 ? -13.195 10.705 28.862 1.00 93.38 211 TYR A O 1
ATOM 1688 N N . ASN A 1 212 ? -13.590 12.211 27.248 1.00 90.69 212 ASN A N 1
ATOM 1689 C CA . ASN A 1 212 ? -14.816 11.606 26.756 1.00 90.69 212 ASN A CA 1
ATOM 1690 C C . ASN A 1 212 ? -14.501 10.676 25.575 1.00 90.69 212 ASN A C 1
ATOM 1692 O O . ASN A 1 212 ? -14.264 11.134 24.459 1.00 90.69 212 ASN A O 1
ATOM 1696 N N . ALA A 1 213 ? -14.535 9.360 25.796 1.00 86.69 213 ALA A N 1
ATOM 1697 C CA . ALA A 1 213 ? -14.245 8.371 24.751 1.00 86.69 213 ALA A CA 1
ATOM 1698 C C . ALA A 1 213 ? -15.296 8.318 23.623 1.00 86.69 213 ALA A C 1
ATOM 1700 O O . ALA A 1 213 ? -15.004 7.807 22.544 1.00 86.69 213 ALA A O 1
ATOM 1701 N N . VAL A 1 214 ? -16.508 8.843 23.849 1.00 85.62 214 VAL A N 1
ATOM 1702 C CA . VAL A 1 214 ? -17.576 8.872 22.835 1.00 85.62 214 VAL A CA 1
ATOM 1703 C C . VAL A 1 214 ? -17.349 10.012 21.846 1.00 85.62 214 VAL A C 1
ATOM 1705 O O . VAL A 1 214 ? -17.436 9.803 20.639 1.00 85.62 214 VAL A O 1
ATOM 1708 N N . SER A 1 215 ? -17.046 11.214 22.343 1.00 87.88 215 SER A N 1
ATOM 1709 C CA . SER A 1 215 ? -16.750 12.386 21.504 1.00 87.88 215 SER A CA 1
ATOM 1710 C C . SER A 1 215 ? -15.266 12.523 21.144 1.00 87.88 215 SER A C 1
ATOM 1712 O O . SER A 1 215 ? -14.915 13.358 20.314 1.00 87.88 215 SER A O 1
ATOM 1714 N N . MET A 1 216 ? -14.404 11.691 21.737 1.00 88.25 216 MET A N 1
ATOM 1715 C CA . MET A 1 216 ? -12.947 11.672 21.581 1.00 88.25 216 MET A CA 1
ATOM 1716 C C . MET A 1 216 ? -12.246 12.991 21.948 1.00 88.25 216 MET A C 1
ATOM 1718 O O . MET A 1 216 ? -11.178 13.299 21.416 1.00 88.25 216 MET A O 1
ATOM 1722 N N . VAL A 1 217 ? -12.820 13.765 22.873 1.00 90.81 217 VAL A N 1
ATOM 1723 C CA . VAL A 1 217 ? -12.283 15.057 23.333 1.00 90.81 217 VAL A CA 1
ATOM 1724 C C . VAL A 1 217 ? -12.275 15.151 24.858 1.00 90.81 217 VAL A C 1
ATOM 1726 O O . VAL A 1 217 ? -12.975 14.407 25.541 1.00 90.81 217 VAL A O 1
ATOM 1729 N N . CYS A 1 218 ? -11.486 16.081 25.398 1.00 93.50 218 CYS A N 1
ATOM 1730 C CA . CYS A 1 218 ? -11.592 16.471 26.801 1.00 93.50 218 CYS A CA 1
ATOM 1731 C C . CYS A 1 218 ? -12.862 17.310 26.993 1.00 93.50 218 CYS A C 1
ATOM 1733 O O . CYS A 1 218 ? -13.045 18.327 26.326 1.00 93.50 218 CYS A O 1
ATOM 1735 N N . ASP A 1 219 ? -13.734 16.862 27.885 1.00 94.50 219 ASP A N 1
ATOM 1736 C CA . ASP A 1 219 ? -15.039 17.445 28.178 1.00 94.50 219 ASP A CA 1
ATOM 1737 C C . ASP A 1 219 ? -15.166 17.675 29.692 1.00 94.50 219 ASP A C 1
ATOM 1739 O O . ASP A 1 219 ? -14.339 17.218 30.483 1.00 94.50 219 ASP A O 1
ATOM 1743 N N . TYR A 1 220 ? -16.193 18.393 30.129 1.00 92.25 220 TYR A N 1
ATOM 1744 C CA . TYR A 1 220 ? -16.479 18.536 31.552 1.00 92.25 220 TYR A CA 1
ATOM 1745 C C . TYR A 1 220 ? -16.823 17.174 32.166 1.00 92.25 220 TYR A C 1
ATOM 1747 O O . TYR A 1 220 ? -17.584 16.411 31.579 1.00 92.25 220 TYR A O 1
ATOM 1755 N N . GLU A 1 221 ? -16.349 16.896 33.383 1.00 91.06 221 GLU A N 1
ATOM 1756 C CA . GLU A 1 221 ? -16.563 15.611 34.078 1.00 91.06 221 GLU A CA 1
ATOM 1757 C C . GLU A 1 221 ? -18.032 15.164 34.114 1.00 91.06 221 GLU A C 1
ATOM 1759 O O . GLU A 1 221 ? -18.340 13.996 33.901 1.00 91.06 221 GLU A O 1
ATOM 1764 N N . LYS A 1 222 ? -18.965 16.108 34.288 1.00 88.94 222 LYS A N 1
ATOM 1765 C CA . LYS A 1 222 ? -20.417 15.847 34.266 1.00 88.94 222 LYS A CA 1
ATOM 1766 C C . LYS A 1 222 ? -20.930 15.252 32.944 1.00 88.94 222 LYS A C 1
ATOM 1768 O O . LYS A 1 222 ? -21.983 14.624 32.930 1.00 88.94 222 LYS A O 1
ATOM 1773 N N . ASN A 1 223 ? -20.207 15.473 31.846 1.00 90.19 223 ASN A N 1
ATOM 1774 C CA . ASN A 1 223 ? -20.511 14.961 30.510 1.00 90.19 223 ASN A CA 1
ATOM 1775 C C . ASN A 1 223 ? -19.802 13.621 30.230 1.00 90.19 223 ASN A C 1
ATOM 1777 O O . ASN A 1 223 ? -19.995 13.046 29.159 1.00 90.19 223 ASN A O 1
ATOM 1781 N N . VAL A 1 224 ? -18.996 13.115 31.174 1.00 90.25 224 VAL A N 1
ATOM 1782 C CA . VAL A 1 224 ? -18.246 11.858 31.068 1.00 90.25 224 VAL A CA 1
ATOM 1783 C C . VAL A 1 224 ? -18.764 10.881 32.132 1.00 90.25 224 VAL A C 1
ATOM 1785 O O . VAL A 1 224 ? -18.283 10.887 33.265 1.00 90.25 224 VAL A O 1
ATOM 1788 N N . PRO A 1 225 ? -19.739 10.010 31.798 1.00 81.06 225 PRO A N 1
ATOM 1789 C CA . PRO A 1 225 ? -20.403 9.146 32.779 1.00 81.06 225 PRO A CA 1
ATOM 1790 C C . PRO A 1 225 ? -19.459 8.235 33.574 1.00 81.06 225 PRO A C 1
ATOM 1792 O O . PRO A 1 225 ? -19.758 7.895 34.715 1.00 81.06 225 PRO A O 1
ATOM 1795 N N . SER A 1 226 ? -18.318 7.845 32.995 1.00 76.75 226 SER A N 1
ATOM 1796 C CA . SER A 1 226 ? -17.296 7.022 33.656 1.00 76.75 226 SER A CA 1
ATOM 1797 C C . SER A 1 226 ? -16.480 7.771 34.718 1.00 76.75 226 SER A C 1
ATOM 1799 O O . SER A 1 226 ? -15.735 7.128 35.454 1.00 76.75 226 SER A O 1
ATOM 1801 N N . CYS A 1 227 ? -16.624 9.096 34.816 1.00 81.19 227 CYS A N 1
ATOM 1802 C CA . CYS A 1 227 ? -15.765 9.977 35.612 1.00 81.19 227 CYS A CA 1
ATOM 1803 C C . CYS A 1 227 ? -16.507 10.870 36.594 1.00 81.19 227 CYS A C 1
ATOM 1805 O O . CYS A 1 227 ? -15.903 11.741 37.214 1.00 81.19 227 CYS A O 1
ATOM 1807 N N . VAL A 1 228 ? -17.806 10.639 36.769 1.00 74.88 228 VAL A N 1
ATOM 1808 C CA . VAL A 1 228 ? -18.583 11.336 37.787 1.00 74.88 228 VAL A CA 1
ATOM 1809 C C . VAL A 1 228 ? -18.099 10.851 39.153 1.00 74.88 228 VAL A C 1
ATOM 1811 O O . VAL A 1 228 ? -18.302 9.692 39.523 1.00 74.88 228 VAL A O 1
ATOM 1814 N N . THR A 1 229 ? -17.413 11.727 39.884 1.00 63.91 229 THR A N 1
ATOM 1815 C CA . THR A 1 229 ? -17.057 11.500 41.285 1.00 63.91 229 THR A CA 1
ATOM 1816 C C . THR A 1 229 ? -18.345 11.271 42.085 1.00 63.91 229 THR A C 1
ATOM 1818 O O . THR A 1 229 ? -19.303 12.037 41.972 1.00 63.91 229 THR A O 1
ATOM 1821 N N . LYS A 1 230 ? -18.407 10.147 42.809 1.00 50.38 230 LYS A N 1
ATOM 1822 C CA . LYS A 1 230 ? -19.517 9.820 43.717 1.00 50.38 230 LYS A CA 1
ATOM 1823 C C . LYS A 1 230 ? -19.475 10.674 44.974 1.00 50.38 230 LYS A C 1
ATOM 1825 O O . LYS A 1 230 ? -18.349 10.900 45.470 1.00 50.38 230 LYS A O 1
#